Protein AF-A0A9P1D129-F1 (afdb_monomer_lite)

Foldseek 3Di:
DLVVLVPDPPDDPQLSVLVVVLVVLVVVLVVQLVVQVVCCVPPVWRARPVGDTDHDDVVRVVVSVVVSVVSVVVSVVSSVVSNVVSVVVVVVVPPPDPDDDDDDDPQADPLRFGEPVVLVVCVVVVVDDDPPVVLVCCCVPPCVADPVDEAEEEAEQCRLLVSQVVVVVVVRYRYAAEGCYPCSCVVNVNSYHHDNPVDDDDDD

Secondary structure (DSSP, 8-state):
--TTTTT-TTS-HHHHHHHHHHHHHHHHHHHHHHHHHHHHHHHSSEE-TTS-EE--HHHHHHHHHHHHHHHHHHHHHHHHHHHHHHHHHHHHHHTT-----S---TTB-TTSPBPHHHHHHHHHTT-----HHHHHHIIIIII---SSS--EEEEET-TTTHHHHHHHHTTS-EEEEEE-STTHHHHTTTSSEE--TTSPP---

Sequence (204 aa):
MALSVDQHPCMKAVVRDAVLGGIETWKQMQVDLLALQWHGLAFGFYADPEGMDSAGTAEESFIAGTYWLTKLQDWTQNYTGEVYQAMVTLEGQEEFSSTAGPIRLHHQDEHGSFVTYEFLRRKVFKQWAIDKGLLRGLLRHVWQPSLDEPMAIGDFGAGGGHYSKWLNETGLVEAFAFDGTHQAAELTDGLVQEVNLVQELTLF

Organism: NCBI:txid2562237

pLDDT: mean 80.76, std 14.67, range [39.91, 97.56]

Structure (mmCIF, N/CA/C/O backbone):
data_AF-A0A9P1D129-F1
#
_entry.id   AF-A0A9P1D129-F1
#
loop_
_atom_site.group_PDB
_atom_site.id
_atom_site.type_symbol
_atom_site.label_atom_id
_atom_site.label_alt_id
_atom_site.label_comp_id
_atom_site.label_asym_id
_atom_site.label_entity_id
_atom_site.label_seq_id
_atom_site.pdbx_PDB_ins_code
_atom_site.Cartn_x
_atom_site.Cartn_y
_atom_site.Cartn_z
_atom_site.occupancy
_atom_site.B_iso_or_equiv
_atom_site.auth_seq_id
_atom_site.auth_comp_id
_atom_site.auth_asym_id
_atom_site.auth_atom_id
_atom_site.pdbx_PDB_model_num
ATOM 1 N N . MET A 1 1 ? 0.912 -9.817 -15.819 1.00 39.91 1 MET A N 1
ATOM 2 C CA . MET A 1 1 ? -0.062 -9.244 -14.865 1.00 39.91 1 MET A CA 1
ATOM 3 C C . MET A 1 1 ? -0.356 -7.780 -15.236 1.00 39.91 1 MET A C 1
ATOM 5 O O . MET A 1 1 ? 0.069 -6.873 -14.545 1.00 39.91 1 MET A O 1
ATOM 9 N N . ALA A 1 2 ? -1.007 -7.554 -16.385 1.00 42.72 2 ALA A N 1
ATOM 10 C CA . ALA A 1 2 ? -1.532 -6.246 -16.831 1.00 42.72 2 ALA A CA 1
ATOM 11 C C . ALA A 1 2 ? -3.079 -6.232 -16.844 1.00 42.72 2 ALA A C 1
ATOM 13 O O . ALA A 1 2 ? -3.704 -5.256 -17.230 1.00 42.72 2 ALA A O 1
ATOM 14 N N . LEU A 1 3 ? -3.687 -7.336 -16.395 1.00 45.97 3 LEU A N 1
ATOM 15 C CA . LEU A 1 3 ? -5.119 -7.613 -16.494 1.00 45.97 3 LEU A CA 1
ATOM 16 C C . LEU A 1 3 ? -5.972 -6.814 -15.494 1.00 45.97 3 LEU A C 1
ATOM 18 O O . LEU A 1 3 ? -7.173 -6.720 -15.693 1.00 45.97 3 LEU A O 1
ATOM 22 N N . SER A 1 4 ? -5.388 -6.226 -14.442 1.00 49.06 4 SER A N 1
ATOM 23 C CA . SER A 1 4 ? -6.164 -5.478 -13.438 1.00 49.06 4 SER A CA 1
ATOM 24 C C . SER A 1 4 ? -6.485 -4.041 -13.852 1.00 49.06 4 SER A C 1
ATOM 26 O O . SER A 1 4 ? -7.457 -3.479 -13.367 1.00 49.06 4 SER A O 1
ATOM 28 N N . VAL A 1 5 ? -5.695 -3.432 -14.743 1.00 51.06 5 VAL A N 1
ATOM 29 C CA . VAL A 1 5 ? -5.961 -2.070 -15.248 1.00 51.06 5 VAL A CA 1
ATOM 30 C C . VAL A 1 5 ? -7.101 -2.086 -16.270 1.00 51.06 5 VAL A C 1
ATOM 32 O O . VAL A 1 5 ? -7.876 -1.139 -16.348 1.00 51.06 5 VAL A O 1
ATOM 35 N N . ASP A 1 6 ? -7.243 -3.188 -17.008 1.00 46.38 6 ASP A N 1
ATOM 36 C CA . ASP A 1 6 ? -8.201 -3.312 -18.109 1.00 46.38 6 ASP A CA 1
ATOM 37 C C . ASP A 1 6 ? -9.649 -3.579 -17.651 1.00 46.38 6 ASP A C 1
ATOM 39 O O . ASP A 1 6 ? -10.604 -3.358 -18.391 1.00 46.38 6 ASP A O 1
ATOM 43 N N . GLN A 1 7 ? -9.830 -4.025 -16.404 1.00 50.06 7 GLN A N 1
ATOM 44 C CA . GLN A 1 7 ? -11.133 -4.432 -15.866 1.00 50.06 7 GLN A CA 1
ATOM 45 C C . GLN A 1 7 ? -11.896 -3.313 -15.147 1.00 50.06 7 GLN A C 1
ATOM 47 O O . GLN A 1 7 ? -13.056 -3.510 -14.784 1.00 50.06 7 GLN A O 1
ATOM 52 N N . HIS A 1 8 ? -11.287 -2.142 -14.933 1.00 51.47 8 HIS A N 1
ATOM 53 C CA . HIS A 1 8 ? -11.929 -1.073 -14.176 1.00 51.47 8 HIS A CA 1
ATOM 54 C C . HIS A 1 8 ? -12.550 0.003 -15.088 1.00 51.47 8 HIS A C 1
ATOM 56 O O . HIS A 1 8 ? -11.820 0.729 -15.763 1.00 51.47 8 HIS A O 1
ATOM 62 N N . PRO A 1 9 ? -13.884 0.207 -15.045 1.00 58.41 9 PRO A N 1
ATOM 63 C CA . PRO A 1 9 ? -14.577 1.244 -15.822 1.00 58.41 9 PRO A CA 1
ATOM 64 C C . PRO A 1 9 ? -14.244 2.684 -15.385 1.00 58.41 9 PRO A C 1
ATOM 66 O O . PRO A 1 9 ? -14.790 3.637 -15.936 1.00 58.41 9 PRO A O 1
ATOM 69 N N . CYS A 1 10 ? -13.370 2.864 -14.389 1.00 62.25 10 CYS A N 1
ATOM 70 C CA . CYS A 1 10 ? -12.969 4.176 -13.889 1.00 62.25 10 CYS A CA 1
ATOM 71 C C . CYS A 1 10 ? -11.945 4.883 -14.786 1.00 62.25 10 CYS A C 1
ATOM 73 O O . CYS A 1 10 ? -11.843 6.106 -14.720 1.00 62.25 10 CYS A O 1
ATOM 75 N N . MET A 1 11 ? -11.210 4.151 -15.630 1.00 72.38 11 MET A N 1
ATOM 76 C CA . MET A 1 11 ? -10.238 4.741 -16.544 1.00 72.38 11 MET A CA 1
ATOM 77 C C . MET A 1 11 ? -10.839 4.833 -17.941 1.00 72.38 11 MET A C 1
ATOM 79 O O . MET A 1 11 ? -11.193 3.827 -18.556 1.00 72.38 11 MET A O 1
ATOM 83 N N . LYS A 1 12 ? -10.976 6.058 -18.448 1.00 82.38 12 LYS A N 1
ATOM 84 C CA . LYS A 1 12 ? -11.423 6.293 -19.823 1.00 82.38 12 LYS A CA 1
ATOM 85 C C . LYS A 1 12 ? -10.446 5.623 -20.787 1.00 82.38 12 LYS A C 1
ATOM 87 O O . LYS A 1 12 ? -9.237 5.678 -20.562 1.00 82.38 12 LYS A O 1
ATOM 92 N N . ALA A 1 13 ? -10.978 5.038 -21.863 1.00 82.88 13 ALA A N 1
ATOM 93 C CA . ALA A 1 13 ? -10.201 4.253 -22.824 1.00 82.88 13 ALA A CA 1
ATOM 94 C C . ALA A 1 13 ? -8.928 4.984 -23.283 1.00 82.88 13 ALA A C 1
ATOM 96 O O . ALA A 1 13 ? -7.857 4.406 -23.229 1.00 82.88 13 ALA A O 1
ATOM 97 N N . VAL A 1 14 ? -9.016 6.284 -23.580 1.00 85.06 14 VAL A N 1
ATOM 98 C CA . VAL A 1 14 ? -7.872 7.087 -24.047 1.00 85.06 14 VAL A CA 1
ATOM 99 C C . VAL A 1 14 ? -6.708 7.114 -23.043 1.00 85.06 14 VAL A C 1
ATOM 101 O O . VAL A 1 14 ? -5.558 6.927 -23.427 1.00 85.06 14 VAL A O 1
ATOM 104 N N . VAL A 1 15 ? -6.984 7.304 -21.748 1.00 84.25 15 VAL A N 1
ATOM 105 C CA . VAL A 1 15 ? -5.936 7.298 -20.708 1.00 84.25 15 VAL A CA 1
ATOM 106 C C . VAL A 1 15 ? -5.450 5.884 -20.431 1.00 84.25 15 VAL A C 1
ATOM 108 O O . VAL A 1 15 ? -4.254 5.670 -20.252 1.00 84.25 15 VAL A O 1
ATOM 111 N N . ARG A 1 16 ? -6.363 4.911 -20.424 1.00 83.19 16 ARG A N 1
ATOM 112 C CA . ARG A 1 16 ? -6.010 3.504 -20.239 1.00 83.19 16 ARG A CA 1
ATOM 113 C C . ARG A 1 16 ? -5.044 3.032 -21.319 1.00 83.19 16 ARG A C 1
ATOM 115 O O . ARG A 1 16 ? -4.039 2.413 -20.988 1.00 83.19 16 ARG A O 1
ATOM 122 N N . ASP A 1 17 ? -5.331 3.344 -22.574 1.00 86.56 17 ASP A N 1
ATOM 123 C CA . ASP A 1 17 ? -4.543 2.895 -23.715 1.00 86.56 17 ASP A CA 1
ATOM 124 C C . ASP A 1 17 ? -3.143 3.538 -23.684 1.00 86.56 17 ASP A C 1
ATOM 126 O O . ASP A 1 17 ? -2.153 2.831 -23.864 1.00 86.56 17 ASP A O 1
ATOM 130 N N . ALA A 1 18 ? -3.033 4.824 -23.315 1.00 88.50 18 ALA A N 1
ATOM 131 C CA . ALA A 1 18 ? -1.743 5.491 -23.095 1.00 88.50 18 ALA A CA 1
ATOM 132 C C . ALA A 1 18 ? -0.931 4.849 -21.949 1.00 88.50 18 ALA A C 1
ATOM 134 O O . ALA A 1 18 ? 0.266 4.589 -22.079 1.00 88.50 18 ALA A O 1
ATOM 135 N N . VAL A 1 19 ? -1.576 4.533 -20.820 1.00 86.38 19 VAL A N 1
ATOM 136 C CA . VAL A 1 19 ? -0.913 3.870 -19.682 1.00 86.38 19 VAL A CA 1
ATOM 137 C C . VAL A 1 19 ? -0.450 2.459 -20.053 1.00 86.38 19 VAL A C 1
ATOM 139 O O . VAL A 1 19 ? 0.681 2.076 -19.744 1.00 86.38 19 VAL A O 1
ATOM 142 N N . LEU A 1 20 ? -1.302 1.674 -20.716 1.00 85.12 20 LEU A N 1
ATOM 143 C CA . LEU A 1 20 ? -0.975 0.309 -21.128 1.00 85.12 20 LEU A CA 1
ATOM 144 C C . LEU A 1 20 ? 0.139 0.285 -22.182 1.00 85.12 20 LEU A C 1
ATOM 146 O O . LEU A 1 20 ? 1.066 -0.513 -22.030 1.00 85.12 20 LEU A O 1
ATOM 150 N N . GLY A 1 21 ? 0.106 1.187 -23.167 1.00 86.31 21 GLY A N 1
ATOM 151 C CA . GLY A 1 21 ? 1.170 1.346 -24.164 1.00 86.31 21 GLY A CA 1
ATOM 152 C C . GLY A 1 21 ? 2.514 1.718 -23.532 1.00 86.31 21 GLY A C 1
ATOM 153 O O . GLY A 1 21 ? 3.548 1.116 -23.841 1.00 86.31 21 GLY A O 1
ATOM 154 N N . GLY A 1 22 ? 2.503 2.617 -22.542 1.00 88.25 22 GLY A N 1
ATOM 155 C CA . GLY A 1 22 ? 3.691 2.947 -21.753 1.00 88.25 22 GLY A CA 1
ATOM 156 C C . GLY A 1 22 ? 4.276 1.748 -21.001 1.00 88.25 22 GLY A C 1
ATOM 157 O O . GLY A 1 22 ? 5.491 1.533 -21.023 1.00 88.25 22 GLY A O 1
ATOM 158 N N . ILE A 1 23 ? 3.422 0.934 -20.367 1.00 85.56 23 ILE A N 1
ATOM 159 C CA . ILE A 1 23 ? 3.827 -0.291 -19.653 1.00 85.56 23 ILE A CA 1
ATOM 160 C C . ILE A 1 23 ? 4.384 -1.346 -20.616 1.00 85.56 23 ILE A C 1
ATOM 162 O O . ILE A 1 23 ? 5.349 -2.035 -20.273 1.00 85.56 23 ILE A O 1
ATOM 166 N N . GLU A 1 24 ? 3.767 -1.521 -21.783 1.00 86.88 24 GLU A N 1
ATOM 167 C CA . GLU A 1 24 ? 4.232 -2.448 -22.816 1.00 86.88 24 GLU A CA 1
ATOM 168 C C . GLU A 1 24 ? 5.624 -2.051 -23.314 1.00 86.88 24 GLU A C 1
ATOM 170 O O . GLU A 1 24 ? 6.550 -2.861 -23.251 1.00 86.88 24 GLU A O 1
ATOM 175 N N . THR A 1 25 ? 5.803 -0.778 -23.667 1.00 89.31 25 THR A N 1
ATOM 176 C CA . THR A 1 25 ? 7.088 -0.243 -24.137 1.00 89.31 25 THR A CA 1
ATOM 177 C C . THR A 1 25 ? 8.172 -0.342 -23.059 1.00 89.31 25 THR A C 1
ATOM 179 O O . THR A 1 25 ? 9.300 -0.736 -23.348 1.00 89.31 25 THR A O 1
ATOM 182 N N . TRP A 1 26 ? 7.833 -0.078 -21.790 1.00 88.12 26 TRP A N 1
ATOM 183 C CA . TRP A 1 26 ? 8.761 -0.257 -20.667 1.00 88.12 26 TRP A CA 1
ATOM 184 C C . TRP A 1 26 ? 9.241 -1.707 -20.539 1.00 88.12 26 TRP A C 1
ATOM 186 O O . TRP A 1 26 ? 10.426 -1.965 -20.321 1.00 88.12 26 TRP A O 1
ATOM 196 N N . LYS A 1 27 ? 8.326 -2.675 -20.666 1.00 87.19 27 LYS A N 1
ATOM 197 C CA . LYS A 1 27 ? 8.678 -4.099 -20.606 1.00 87.19 27 LYS A CA 1
ATOM 198 C C . LYS A 1 27 ? 9.548 -4.508 -21.780 1.00 87.19 27 LYS A C 1
ATOM 200 O O . LYS A 1 27 ? 10.519 -5.223 -21.554 1.00 87.19 27 LYS A O 1
ATOM 205 N N . GLN A 1 28 ? 9.220 -4.054 -22.988 1.00 87.06 28 GLN A N 1
ATOM 206 C CA . GLN A 1 28 ? 10.029 -4.331 -24.171 1.00 87.06 28 GLN A CA 1
ATOM 207 C C . GLN A 1 28 ? 11.459 -3.820 -23.973 1.00 87.06 28 GLN A C 1
ATOM 209 O O . GLN A 1 28 ? 12.403 -4.589 -24.108 1.00 87.06 28 GLN A O 1
ATOM 214 N N . MET A 1 29 ? 11.611 -2.583 -23.495 1.00 88.75 29 MET A N 1
ATOM 215 C CA . MET A 1 29 ? 12.913 -1.984 -23.196 1.00 88.75 29 MET A CA 1
ATOM 216 C C . MET A 1 29 ? 13.736 -2.827 -22.200 1.00 88.75 29 MET A C 1
ATOM 218 O O . MET A 1 29 ? 14.931 -3.036 -22.399 1.00 88.75 29 MET A O 1
ATOM 222 N N . GLN A 1 30 ? 13.110 -3.359 -21.143 1.00 86.81 30 GLN A N 1
ATOM 223 C CA . GLN A 1 30 ? 13.775 -4.252 -20.179 1.00 86.81 30 GLN A CA 1
ATOM 224 C C . GLN A 1 30 ? 14.188 -5.596 -20.802 1.00 86.81 30 GLN A C 1
ATOM 226 O O . GLN A 1 30 ? 15.260 -6.115 -20.492 1.00 86.81 30 GLN A O 1
ATOM 231 N N . VAL A 1 31 ? 13.352 -6.165 -21.677 1.00 88.12 31 VAL A N 1
ATOM 232 C CA . VAL A 1 31 ? 13.677 -7.393 -22.418 1.00 88.12 31 VAL A CA 1
ATOM 233 C C . VAL A 1 31 ? 14.863 -7.155 -23.352 1.00 88.12 31 VAL A C 1
ATOM 235 O O . VAL A 1 31 ? 15.781 -7.972 -23.370 1.00 88.12 31 VAL A O 1
ATOM 238 N N . ASP A 1 32 ? 14.892 -6.020 -24.049 1.00 84.38 32 ASP A N 1
ATOM 239 C CA . ASP A 1 32 ? 15.987 -5.649 -24.949 1.00 84.38 32 ASP A CA 1
ATOM 240 C C . ASP A 1 32 ? 17.302 -5.459 -24.180 1.00 84.38 32 ASP A C 1
ATOM 242 O O . ASP A 1 32 ? 18.348 -5.944 -24.611 1.00 84.38 32 ASP A O 1
ATOM 246 N N . LEU A 1 33 ? 17.260 -4.831 -22.997 1.00 83.44 33 LEU A N 1
ATOM 247 C CA . LEU A 1 33 ? 18.432 -4.706 -22.126 1.00 83.44 33 LEU A CA 1
ATOM 248 C C . LEU A 1 33 ? 18.957 -6.074 -21.671 1.00 83.44 33 LEU A C 1
ATOM 250 O O . LEU A 1 33 ? 20.166 -6.309 -21.691 1.00 83.44 33 LEU A O 1
ATOM 254 N N . LEU A 1 34 ? 18.068 -6.979 -21.255 1.00 83.31 34 LEU A N 1
ATOM 255 C CA . LEU A 1 34 ? 18.455 -8.331 -20.849 1.00 83.31 34 LEU A CA 1
ATOM 256 C C . LEU A 1 34 ? 19.047 -9.121 -22.019 1.00 83.31 34 LEU A C 1
ATOM 258 O O . LEU A 1 34 ? 20.043 -9.820 -21.835 1.00 83.31 34 LEU A O 1
ATOM 262 N N . ALA A 1 35 ? 18.472 -8.993 -23.215 1.00 81.88 35 ALA A N 1
ATOM 263 C CA . ALA A 1 35 ? 19.007 -9.606 -24.425 1.00 81.88 35 ALA A CA 1
ATOM 264 C C . ALA A 1 35 ? 20.409 -9.066 -24.746 1.00 81.88 35 ALA A C 1
ATOM 266 O O . ALA A 1 35 ? 21.321 -9.848 -25.009 1.00 81.88 35 ALA A O 1
ATOM 267 N N . LEU A 1 36 ? 20.608 -7.750 -24.637 1.00 79.69 36 LEU A N 1
ATOM 268 C CA . LEU A 1 36 ? 21.899 -7.095 -24.840 1.00 79.69 36 LEU A CA 1
ATOM 269 C C . LEU A 1 36 ? 22.958 -7.591 -23.835 1.00 79.69 36 LEU A C 1
ATOM 271 O O . LEU A 1 36 ? 24.062 -7.966 -24.228 1.00 79.69 36 LEU A O 1
ATOM 275 N N . GLN A 1 37 ? 22.612 -7.667 -22.546 1.00 79.56 37 GLN A N 1
ATOM 276 C CA . GLN A 1 37 ? 23.494 -8.215 -21.506 1.00 79.56 37 GLN A CA 1
ATOM 277 C C . GLN A 1 37 ? 23.815 -9.694 -21.739 1.00 79.56 37 GLN A C 1
ATOM 279 O O . GLN A 1 37 ? 24.956 -10.121 -21.552 1.00 79.56 37 GLN A O 1
ATOM 284 N N . TRP A 1 38 ? 22.821 -10.479 -22.160 1.00 79.44 38 TRP A N 1
ATOM 285 C CA . TRP A 1 38 ? 23.010 -11.884 -22.499 1.00 79.44 38 TRP A CA 1
ATOM 286 C C . TRP A 1 38 ? 23.963 -12.056 -23.683 1.00 79.44 38 TRP A C 1
ATOM 288 O O . TRP A 1 38 ? 24.855 -12.899 -23.617 1.00 79.44 38 TRP A O 1
ATOM 298 N N . HIS A 1 39 ? 23.829 -11.241 -24.733 1.00 74.38 39 HIS A N 1
ATOM 299 C CA . HIS A 1 39 ? 24.744 -11.255 -25.875 1.00 74.38 39 HIS A CA 1
ATOM 300 C C . HIS A 1 39 ? 26.178 -10.909 -25.467 1.00 74.38 39 HIS A C 1
ATOM 302 O O . HIS A 1 39 ? 27.096 -11.662 -25.806 1.00 74.38 39 HIS A O 1
ATOM 308 N N . GLY A 1 40 ? 26.355 -9.857 -24.661 1.00 72.88 40 GLY A N 1
ATOM 309 C CA . GLY A 1 40 ? 27.656 -9.501 -24.094 1.00 72.88 40 GLY A CA 1
ATOM 310 C C . GLY A 1 40 ? 28.285 -10.654 -23.306 1.00 72.88 40 GLY A C 1
ATOM 311 O O . GLY A 1 40 ? 29.456 -10.975 -23.499 1.00 72.88 40 GLY A O 1
ATOM 312 N N . LEU A 1 41 ? 27.498 -11.338 -22.469 1.00 75.56 41 LEU A N 1
ATOM 313 C CA . LEU A 1 41 ? 27.973 -12.466 -21.662 1.00 75.56 41 LEU A CA 1
ATOM 314 C C . LEU A 1 41 ? 28.290 -13.716 -22.496 1.00 75.56 41 LEU A C 1
ATOM 316 O O . LEU A 1 41 ? 29.297 -14.376 -22.247 1.00 75.56 41 LEU A O 1
ATOM 320 N N . ALA A 1 42 ? 27.430 -14.069 -23.452 1.00 77.75 42 ALA A N 1
ATOM 321 C CA . ALA A 1 42 ? 27.539 -15.312 -24.212 1.00 77.75 42 ALA A CA 1
ATOM 322 C C . ALA A 1 42 ? 28.616 -15.254 -25.304 1.00 77.75 42 ALA A C 1
ATOM 324 O O . ALA A 1 42 ? 29.244 -16.274 -25.592 1.00 77.75 42 ALA A O 1
ATOM 325 N N . PHE A 1 43 ? 28.825 -14.082 -25.911 1.00 77.38 43 PHE A N 1
ATOM 326 C CA . PHE A 1 43 ? 29.684 -13.935 -27.088 1.00 77.38 43 PHE A CA 1
ATOM 327 C C . PHE A 1 43 ? 30.882 -13.004 -26.875 1.00 77.38 43 PHE A C 1
ATOM 329 O O . PHE A 1 43 ? 31.769 -12.969 -27.725 1.00 77.38 43 PHE A O 1
ATOM 336 N N . GLY A 1 44 ? 30.961 -12.307 -25.736 1.00 66.12 44 GLY A N 1
ATOM 337 C CA . GLY A 1 44 ? 32.100 -11.448 -25.400 1.00 66.12 44 GLY A CA 1
ATOM 338 C C . GLY A 1 44 ? 32.173 -10.157 -26.218 1.00 66.12 44 GLY A C 1
ATOM 339 O O . GLY A 1 44 ? 33.238 -9.553 -26.277 1.00 66.12 44 GLY A O 1
ATOM 340 N N . PHE A 1 45 ? 31.072 -9.768 -26.862 1.00 67.38 45 PHE A N 1
ATOM 341 C CA . PHE A 1 45 ? 30.885 -8.467 -27.493 1.00 67.38 45 PHE A CA 1
ATOM 342 C C . PHE A 1 45 ? 29.427 -8.035 -27.328 1.00 67.38 45 PHE A C 1
ATOM 344 O O . PHE A 1 45 ? 28.508 -8.858 -27.356 1.00 67.38 45 PHE A O 1
ATOM 351 N N . TYR A 1 46 ? 29.216 -6.735 -27.155 1.00 63.47 46 TYR A N 1
ATOM 352 C CA . TYR A 1 46 ? 27.888 -6.138 -27.185 1.00 63.47 46 TYR A CA 1
ATOM 353 C C . TYR A 1 46 ? 27.597 -5.744 -28.630 1.00 63.47 46 TYR A C 1
ATOM 355 O O . TYR A 1 46 ? 28.194 -4.802 -29.144 1.00 63.47 46 TYR A O 1
ATOM 363 N N . ALA A 1 47 ? 26.716 -6.492 -29.288 1.00 59.59 47 ALA A N 1
ATOM 364 C CA . ALA A 1 47 ? 26.124 -6.060 -30.544 1.00 59.59 47 ALA A CA 1
ATOM 365 C C . ALA A 1 47 ? 24.841 -5.300 -30.214 1.00 59.59 47 ALA A C 1
ATOM 367 O O . ALA A 1 47 ? 23.941 -5.851 -29.574 1.00 59.59 47 ALA A O 1
ATOM 368 N N . ASP A 1 48 ? 24.764 -4.040 -30.634 1.00 60.12 48 ASP A N 1
ATOM 369 C CA . ASP A 1 48 ? 23.480 -3.350 -30.698 1.00 60.12 48 ASP A CA 1
ATOM 370 C C . ASP A 1 48 ? 22.562 -4.158 -31.640 1.00 60.12 48 ASP A C 1
ATOM 372 O O . ASP A 1 48 ? 22.979 -4.453 -32.768 1.00 60.12 48 ASP A O 1
ATOM 376 N N . PRO A 1 49 ? 21.337 -4.541 -31.231 1.00 55.97 49 PRO A N 1
ATOM 377 C CA . PRO A 1 49 ? 20.376 -5.180 -32.132 1.00 55.97 49 PRO A CA 1
ATOM 378 C C . PRO A 1 49 ? 20.088 -4.360 -33.405 1.00 55.97 49 PRO A C 1
ATOM 380 O O . PRO A 1 49 ? 19.628 -4.930 -34.394 1.00 55.97 49 PRO A O 1
ATOM 383 N N . GLU A 1 50 ? 20.387 -3.056 -33.409 1.00 63.50 50 GLU A N 1
ATOM 384 C CA . GLU A 1 50 ? 20.248 -2.152 -34.557 1.00 63.50 50 GLU A CA 1
ATOM 385 C C . GLU A 1 50 ? 21.543 -1.984 -35.400 1.00 63.50 50 GLU A C 1
ATOM 387 O O . GLU A 1 50 ? 21.514 -1.303 -36.426 1.00 63.50 50 GLU A O 1
ATOM 392 N N . GLY A 1 51 ? 22.654 -2.665 -35.063 1.00 56.53 51 GLY A N 1
ATOM 393 C CA . GLY A 1 51 ? 23.788 -2.874 -35.985 1.00 56.53 51 GLY A CA 1
ATOM 394 C C . GLY A 1 51 ? 25.105 -2.133 -35.702 1.00 56.53 51 GLY A C 1
ATOM 395 O O . GLY A 1 51 ? 25.847 -1.844 -36.643 1.00 56.53 51 GLY A O 1
ATOM 396 N N . MET A 1 52 ? 25.438 -1.842 -34.443 1.00 53.56 52 MET A N 1
ATOM 397 C CA . MET A 1 52 ? 26.772 -1.362 -34.049 1.00 53.56 52 MET A CA 1
ATOM 398 C C . MET A 1 52 ? 27.602 -2.475 -33.391 1.00 53.56 52 MET A C 1
ATOM 400 O O . MET A 1 52 ? 27.243 -2.971 -32.324 1.00 53.56 52 MET A O 1
ATOM 404 N N . ASP A 1 53 ? 28.734 -2.817 -34.016 1.00 54.94 53 ASP A N 1
ATOM 405 C CA . ASP A 1 53 ? 29.766 -3.698 -33.457 1.00 54.94 53 ASP A CA 1
ATOM 406 C C . ASP A 1 53 ? 30.841 -2.859 -32.746 1.00 54.94 53 ASP A C 1
ATOM 408 O O . ASP A 1 53 ? 31.500 -2.021 -33.367 1.00 54.94 53 ASP A O 1
ATOM 412 N N . SER A 1 54 ? 31.073 -3.112 -31.457 1.00 54.12 54 SER A N 1
ATOM 413 C CA . SER A 1 54 ? 32.211 -2.554 -30.711 1.00 54.12 54 SER A CA 1
ATOM 414 C C . SER A 1 54 ? 32.982 -3.664 -30.002 1.00 54.12 54 SER A C 1
ATOM 416 O O . SER A 1 54 ? 32.369 -4.516 -29.360 1.00 54.12 54 SER A O 1
ATOM 418 N N . ALA A 1 55 ? 34.314 -3.644 -30.090 1.00 49.38 55 ALA A N 1
ATOM 419 C CA . ALA A 1 55 ? 35.190 -4.620 -29.447 1.00 49.38 55 ALA A CA 1
ATOM 420 C C . ALA A 1 55 ? 35.954 -3.975 -28.277 1.00 49.38 55 ALA A C 1
ATOM 422 O O . ALA A 1 55 ? 36.874 -3.192 -28.516 1.00 49.38 55 ALA A O 1
ATOM 423 N N . GLY A 1 56 ? 35.625 -4.321 -27.023 1.00 53.31 56 GLY A N 1
ATOM 424 C CA . GLY A 1 56 ? 36.407 -3.911 -25.850 1.00 53.31 56 GLY A CA 1
ATOM 425 C C . GLY A 1 56 ? 35.618 -3.854 -24.536 1.00 53.31 56 GLY A C 1
ATOM 426 O O . GLY A 1 56 ? 34.656 -3.108 -24.403 1.00 53.31 56 GLY A O 1
ATOM 427 N N . THR A 1 57 ? 36.100 -4.539 -23.495 1.00 60.41 57 THR A N 1
ATOM 428 C CA . THR A 1 57 ? 35.355 -4.820 -22.246 1.00 60.41 57 THR A CA 1
ATOM 429 C C . THR A 1 57 ? 34.909 -3.604 -21.412 1.00 60.41 57 THR A C 1
ATOM 431 O O . THR A 1 57 ? 33.900 -3.674 -20.709 1.00 60.41 57 THR A O 1
ATOM 434 N N . ALA A 1 58 ? 35.633 -2.479 -21.456 1.00 59.91 58 ALA A N 1
ATOM 435 C CA . ALA A 1 58 ? 35.243 -1.241 -20.760 1.00 59.91 58 ALA A CA 1
ATOM 436 C C . ALA A 1 58 ? 34.363 -0.321 -21.626 1.00 59.91 58 ALA A C 1
ATOM 438 O O . ALA A 1 58 ? 33.477 0.359 -21.110 1.00 59.91 58 ALA A O 1
ATOM 439 N N . GLU A 1 59 ? 34.594 -0.329 -22.939 1.00 64.56 59 GLU A N 1
ATOM 440 C CA . GLU A 1 59 ? 33.821 0.422 -23.933 1.00 64.56 59 GLU A CA 1
ATOM 441 C C . GLU A 1 59 ? 32.408 -0.168 -24.072 1.00 64.56 59 GLU A C 1
ATOM 443 O O . GLU A 1 59 ? 31.420 0.557 -24.090 1.00 64.56 59 GLU A O 1
ATOM 448 N N . GLU A 1 60 ? 32.301 -1.490 -23.988 1.00 64.62 60 GLU A N 1
ATOM 449 C CA . GLU A 1 60 ? 31.066 -2.275 -23.975 1.00 64.62 60 GLU A CA 1
ATOM 450 C C . GLU A 1 60 ? 30.099 -1.913 -22.836 1.00 64.62 60 GLU A C 1
ATOM 452 O O . GLU A 1 60 ? 28.903 -1.714 -23.060 1.00 64.62 60 GLU A O 1
ATOM 457 N N . SER A 1 61 ? 30.607 -1.764 -21.607 1.00 66.12 61 SER A N 1
ATOM 458 C CA . SER A 1 61 ? 29.778 -1.363 -20.457 1.00 66.12 61 SER A CA 1
ATOM 459 C C . SER A 1 61 ? 29.265 0.073 -20.600 1.00 66.12 61 SER A C 1
ATOM 461 O O . SER A 1 61 ? 28.152 0.392 -2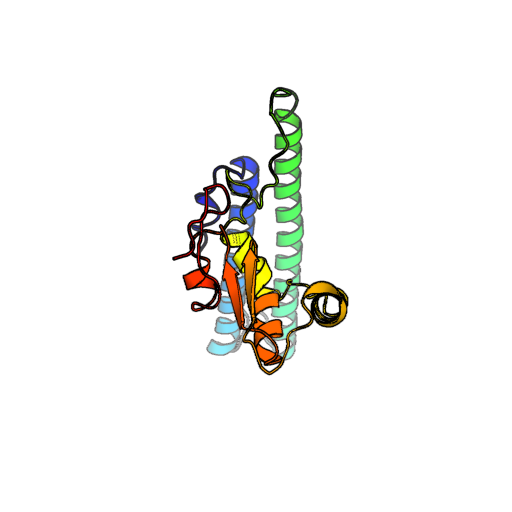0.176 1.00 66.12 61 SER A O 1
ATOM 463 N N . PHE A 1 62 ? 30.066 0.944 -21.219 1.00 76.00 62 PHE A N 1
ATOM 464 C CA . PHE A 1 62 ? 29.681 2.320 -21.508 1.00 76.00 62 PHE A CA 1
ATOM 465 C C . PHE A 1 62 ? 28.634 2.395 -22.629 1.00 76.00 62 PHE A C 1
ATOM 467 O O . PHE A 1 62 ? 27.672 3.154 -22.509 1.00 76.00 62 PHE A O 1
ATOM 474 N N . ILE A 1 63 ? 28.768 1.576 -23.675 1.00 73.25 63 ILE A N 1
ATOM 475 C CA . ILE A 1 63 ? 27.808 1.486 -24.784 1.00 73.25 63 ILE A CA 1
ATOM 476 C C . ILE A 1 63 ? 26.460 0.962 -24.289 1.00 73.25 63 ILE A C 1
ATOM 478 O O . ILE A 1 63 ? 25.441 1.606 -24.528 1.00 73.25 63 ILE A O 1
ATOM 482 N N . ALA A 1 64 ? 26.441 -0.124 -23.510 1.00 73.00 64 ALA A N 1
ATOM 483 C CA . ALA A 1 64 ? 25.204 -0.647 -22.930 1.00 73.00 64 ALA A CA 1
ATOM 484 C C . ALA A 1 64 ? 24.524 0.369 -21.994 1.00 73.00 64 ALA A C 1
ATOM 486 O O . ALA A 1 64 ? 23.305 0.551 -22.041 1.00 73.00 64 ALA A O 1
ATOM 487 N N . GLY A 1 65 ? 25.310 1.079 -21.175 1.00 77.31 65 GLY A N 1
ATOM 488 C CA . GLY A 1 65 ? 24.801 2.150 -20.318 1.00 77.31 65 GLY A CA 1
ATOM 489 C C . GLY A 1 65 ? 24.218 3.323 -21.112 1.00 77.31 65 GLY A C 1
ATOM 490 O O . GLY A 1 65 ? 23.137 3.810 -20.789 1.00 77.31 65 GLY A O 1
ATOM 491 N N . THR A 1 66 ? 24.899 3.752 -22.176 1.00 83.88 66 THR A N 1
ATOM 492 C CA . THR A 1 66 ? 24.463 4.868 -23.032 1.00 83.88 66 THR A CA 1
ATOM 493 C C . THR A 1 66 ? 23.220 4.507 -23.844 1.00 83.88 66 THR A C 1
ATOM 495 O O . THR A 1 66 ? 22.296 5.318 -23.942 1.00 83.88 66 THR A O 1
ATOM 498 N N . TYR A 1 67 ? 23.149 3.276 -24.356 1.00 82.12 67 TYR A N 1
ATOM 499 C CA . TYR A 1 67 ? 21.962 2.731 -25.015 1.00 82.12 67 TYR A CA 1
ATOM 500 C C . TYR A 1 67 ? 20.758 2.750 -24.067 1.00 82.12 67 TYR A C 1
ATOM 502 O O . TYR A 1 67 ? 19.715 3.313 -24.398 1.00 82.12 67 TYR A O 1
ATOM 510 N N . TRP A 1 68 ? 20.924 2.219 -22.849 1.00 82.88 68 TRP A N 1
ATOM 511 C CA . TRP A 1 68 ? 19.859 2.197 -21.847 1.00 82.88 68 TRP A CA 1
ATOM 512 C C . TRP A 1 68 ? 19.362 3.597 -21.484 1.00 82.88 68 TRP A C 1
ATOM 514 O O . TRP A 1 68 ? 18.157 3.836 -21.447 1.00 82.88 68 TRP A O 1
ATOM 524 N N . LEU A 1 69 ? 20.281 4.532 -21.228 1.00 85.38 69 LEU A N 1
ATOM 525 C CA . LEU A 1 69 ? 19.927 5.908 -20.880 1.00 85.38 69 LEU A CA 1
ATOM 526 C C . LEU A 1 69 ? 19.178 6.609 -22.016 1.00 85.38 69 LEU A C 1
ATOM 528 O O . LEU A 1 69 ? 18.197 7.300 -21.747 1.00 85.38 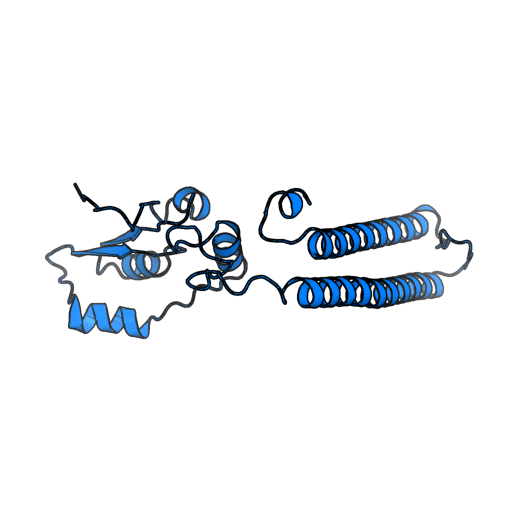69 LEU A O 1
ATOM 532 N N . THR A 1 70 ? 19.595 6.389 -23.264 1.00 89.31 70 THR A N 1
ATOM 533 C CA . THR A 1 70 ? 18.910 6.933 -24.444 1.00 89.31 70 THR A CA 1
ATOM 534 C C . THR A 1 70 ? 17.493 6.372 -24.556 1.00 89.31 70 THR A C 1
ATOM 536 O O . THR A 1 70 ? 16.538 7.143 -24.584 1.00 89.31 70 THR A O 1
ATOM 539 N N . LYS A 1 71 ? 17.321 5.043 -24.498 1.00 87.44 71 LYS A N 1
ATOM 540 C CA . LYS A 1 71 ? 15.988 4.418 -24.561 1.00 87.44 71 LYS A CA 1
ATOM 541 C C . LYS A 1 71 ? 15.095 4.844 -23.388 1.00 87.44 71 LYS A C 1
ATOM 543 O O . LYS A 1 71 ? 13.903 5.068 -23.581 1.00 87.44 71 LYS A O 1
ATOM 548 N N . LEU A 1 72 ? 15.656 5.023 -22.189 1.00 87.88 72 LEU A N 1
ATOM 549 C CA . LEU A 1 72 ? 14.926 5.526 -21.022 1.00 87.88 72 LEU A CA 1
ATOM 550 C C . LEU A 1 72 ? 14.457 6.973 -21.219 1.00 87.88 72 LEU A C 1
ATOM 552 O O . LEU A 1 72 ? 13.325 7.311 -20.859 1.00 87.88 72 LEU A O 1
ATOM 556 N N . GLN A 1 73 ? 15.319 7.830 -21.766 1.00 92.25 73 GLN A N 1
ATOM 557 C CA . GLN A 1 73 ? 14.974 9.210 -22.083 1.00 92.25 73 GLN A CA 1
ATOM 558 C C . GLN A 1 73 ? 13.857 9.262 -23.132 1.00 92.25 73 GLN A C 1
ATOM 560 O O . GLN A 1 73 ? 12.858 9.946 -22.904 1.00 92.25 73 GLN A O 1
ATOM 565 N N . ASP A 1 74 ? 13.989 8.498 -24.216 1.00 90.88 74 ASP A N 1
ATOM 566 C CA . ASP A 1 74 ? 12.992 8.416 -25.287 1.00 90.88 74 ASP A CA 1
ATOM 567 C C . ASP A 1 74 ? 11.652 7.892 -24.761 1.00 90.88 74 ASP A C 1
ATOM 569 O O . ASP A 1 74 ? 10.604 8.493 -25.001 1.00 90.88 74 ASP A O 1
ATOM 573 N N . TRP A 1 75 ? 11.679 6.815 -23.969 1.00 93.12 75 TRP A N 1
ATOM 574 C CA . TRP A 1 75 ? 10.485 6.275 -23.320 1.00 93.12 75 TRP A CA 1
ATOM 575 C C . TRP A 1 75 ? 9.808 7.325 -22.438 1.00 93.12 75 TRP A C 1
ATOM 577 O O . TRP A 1 75 ? 8.599 7.511 -22.528 1.00 93.12 75 TRP A O 1
ATOM 587 N N . THR A 1 76 ? 10.577 8.054 -21.623 1.00 91.38 76 THR A N 1
ATOM 588 C CA . THR A 1 76 ? 10.030 9.089 -20.733 1.00 91.38 76 THR A CA 1
ATOM 589 C C . THR A 1 76 ? 9.376 10.214 -21.534 1.00 91.38 76 THR A C 1
ATOM 591 O O . THR A 1 76 ? 8.273 10.644 -21.196 1.00 91.38 76 THR A O 1
ATOM 594 N N . GLN A 1 77 ? 10.022 10.693 -22.599 1.00 91.81 77 GLN A N 1
ATOM 595 C CA . GLN A 1 77 ? 9.485 11.760 -23.449 1.00 91.81 77 GLN A CA 1
ATOM 596 C C . GLN A 1 77 ? 8.206 11.325 -24.174 1.00 91.81 77 GLN A C 1
ATOM 598 O O . GLN A 1 77 ? 7.206 12.041 -24.132 1.00 91.81 77 GLN A O 1
ATOM 603 N N . ASN A 1 78 ? 8.205 10.133 -24.770 1.00 90.56 78 ASN A N 1
ATOM 604 C CA . ASN A 1 78 ? 7.044 9.611 -25.488 1.00 90.56 78 ASN A CA 1
ATOM 605 C C . ASN A 1 78 ? 5.880 9.319 -24.536 1.00 90.56 78 ASN A C 1
ATOM 607 O O . ASN A 1 78 ? 4.769 9.792 -24.761 1.00 90.56 78 ASN A O 1
ATOM 611 N N . TYR A 1 79 ? 6.145 8.636 -23.420 1.00 89.94 79 TYR A N 1
ATOM 612 C CA . TYR A 1 79 ? 5.118 8.295 -22.438 1.00 89.94 79 TYR A CA 1
ATOM 613 C C . TYR A 1 79 ? 4.480 9.538 -21.808 1.00 89.94 79 TYR A C 1
ATOM 615 O O . TYR A 1 79 ? 3.258 9.625 -21.690 1.00 89.94 79 TYR A O 1
ATOM 623 N N . THR A 1 80 ? 5.286 10.537 -21.433 1.00 87.50 80 THR A N 1
ATOM 624 C CA . THR A 1 80 ? 4.741 11.798 -20.903 1.00 87.50 80 THR A CA 1
ATOM 625 C C . THR A 1 80 ? 3.912 12.542 -21.945 1.00 87.50 80 THR A C 1
ATOM 627 O O . THR A 1 80 ? 2.859 13.078 -21.600 1.00 87.50 80 THR A O 1
ATOM 630 N N . GLY A 1 81 ? 4.331 12.524 -23.214 1.00 88.56 81 GLY A N 1
ATOM 631 C CA . GLY A 1 81 ? 3.566 13.077 -24.328 1.00 88.56 81 GLY A CA 1
ATOM 632 C C . GLY A 1 81 ? 2.213 12.390 -24.521 1.00 88.56 81 GLY A C 1
ATOM 633 O O . GLY A 1 81 ? 1.191 13.069 -24.594 1.00 88.56 81 GLY A O 1
ATOM 634 N N . GLU A 1 82 ? 2.183 11.058 -24.552 1.00 90.62 82 GLU A N 1
ATOM 635 C CA . GLU A 1 82 ? 0.957 10.267 -24.722 1.00 90.62 82 GLU A CA 1
ATOM 636 C C . GLU A 1 82 ? -0.032 10.477 -23.571 1.00 90.62 82 GLU A C 1
ATOM 638 O O . GLU A 1 82 ? -1.215 10.729 -23.805 1.00 90.62 82 GLU A O 1
ATOM 643 N N . VAL A 1 83 ? 0.453 10.453 -22.325 1.00 85.56 83 VAL A N 1
ATOM 644 C CA . VAL A 1 83 ? -0.382 10.715 -21.144 1.00 85.56 83 VAL A CA 1
ATOM 645 C C . VAL A 1 83 ? -0.928 12.143 -21.167 1.00 85.56 83 VAL A C 1
ATOM 647 O O . VAL A 1 83 ? -2.110 12.347 -20.895 1.00 85.56 83 VAL A O 1
ATOM 650 N N . TYR A 1 84 ? -0.105 13.131 -21.529 1.00 86.06 84 TYR A N 1
ATOM 651 C CA . TYR A 1 84 ? -0.544 14.522 -21.638 1.00 86.06 84 TYR A CA 1
ATOM 652 C C . TYR A 1 84 ? -1.633 14.697 -22.705 1.00 86.06 84 TYR A C 1
ATOM 654 O O . TYR A 1 84 ? -2.672 15.294 -22.430 1.00 86.06 84 TYR A O 1
ATOM 662 N N . GLN A 1 85 ? -1.447 14.128 -23.899 1.00 87.69 85 GLN A N 1
ATOM 663 C CA . GLN A 1 85 ? -2.458 14.172 -24.961 1.00 87.69 85 GLN A CA 1
ATOM 664 C C . GLN A 1 85 ? -3.758 13.474 -24.549 1.00 87.69 85 GLN A C 1
ATOM 666 O O . GLN A 1 85 ? -4.851 13.972 -24.836 1.00 87.69 85 GLN A O 1
ATOM 671 N N . ALA A 1 86 ? -3.658 12.355 -23.829 1.00 87.69 86 ALA A N 1
ATOM 672 C CA . ALA A 1 86 ? -4.821 11.670 -23.285 1.00 87.69 86 ALA A CA 1
ATOM 673 C C . ALA A 1 86 ? -5.580 12.544 -22.273 1.00 87.69 86 ALA A C 1
ATOM 675 O O . ALA A 1 86 ? -6.805 12.618 -22.343 1.00 87.69 86 ALA A O 1
ATOM 676 N N . MET A 1 87 ? -4.876 13.253 -21.383 1.00 81.06 87 MET A N 1
ATOM 677 C CA . MET A 1 87 ? -5.486 14.187 -20.426 1.00 81.06 87 MET A CA 1
ATOM 678 C C . MET A 1 87 ? -6.175 15.366 -21.122 1.00 81.06 87 MET A C 1
ATOM 680 O O . MET A 1 87 ? -7.335 15.637 -20.829 1.00 81.06 87 MET A O 1
ATOM 684 N N . VAL A 1 88 ? -5.520 16.006 -22.096 1.00 83.94 88 VAL A N 1
ATOM 685 C CA . VAL A 1 88 ? -6.117 17.105 -22.881 1.00 83.94 88 VAL A CA 1
ATOM 686 C C . VAL A 1 88 ? -7.376 16.640 -23.620 1.00 83.94 88 VAL A C 1
ATOM 688 O O . VAL A 1 88 ? -8.382 17.346 -23.666 1.00 83.94 88 VAL A O 1
ATOM 691 N N . THR A 1 89 ? -7.350 15.423 -24.168 1.00 85.56 89 THR A N 1
ATOM 692 C CA . THR A 1 89 ? -8.517 14.823 -24.830 1.00 85.56 89 THR A CA 1
ATOM 693 C C . THR A 1 89 ? -9.675 14.615 -23.852 1.00 85.56 89 THR A C 1
ATOM 695 O O . THR A 1 89 ? -10.830 14.797 -24.235 1.00 85.56 89 THR A O 1
ATOM 698 N N . LEU A 1 90 ? -9.391 14.256 -22.596 1.00 81.31 90 LEU A N 1
ATOM 699 C CA . LEU A 1 90 ? -10.417 14.129 -21.563 1.00 81.31 90 LEU A CA 1
ATOM 700 C C . LEU A 1 90 ? -10.987 15.475 -21.129 1.00 81.31 90 LEU A C 1
ATOM 702 O O . LEU A 1 90 ? -12.206 15.597 -21.054 1.00 81.31 90 LEU A O 1
ATOM 706 N N . GLU A 1 91 ? -10.147 16.487 -20.911 1.00 74.88 91 GLU A N 1
ATOM 707 C CA . GLU A 1 91 ? -10.610 17.840 -20.572 1.00 74.88 91 GLU A CA 1
ATOM 708 C C . GLU A 1 91 ? -11.538 18.395 -21.664 1.00 74.88 91 GLU A C 1
ATOM 710 O O . GLU A 1 91 ? -12.603 18.931 -21.361 1.00 74.88 91 GLU A O 1
ATOM 715 N N . GLY A 1 92 ? -11.208 18.162 -22.940 1.00 71.50 92 GLY A N 1
ATOM 716 C CA . GLY A 1 92 ? -12.072 18.523 -24.069 1.00 71.50 92 GLY A CA 1
ATOM 717 C C . GLY A 1 92 ? -13.379 17.718 -24.170 1.00 71.50 92 GLY A C 1
ATOM 718 O O . GLY A 1 92 ? -14.301 18.140 -24.864 1.00 71.50 92 GLY A O 1
ATOM 719 N N . GLN A 1 93 ? -13.485 16.568 -23.495 1.00 65.19 93 GLN A N 1
ATOM 720 C CA . GLN A 1 93 ? -14.699 15.740 -23.437 1.00 65.19 93 GLN A CA 1
ATOM 721 C C . GLN A 1 93 ? -15.561 16.008 -22.189 1.00 65.19 93 GLN A C 1
ATOM 723 O O . GLN A 1 93 ? -16.752 15.690 -22.199 1.00 65.19 93 GLN A O 1
ATOM 728 N N . GLU A 1 94 ? -14.997 16.581 -21.122 1.00 59.78 94 GLU A N 1
ATOM 729 C CA . GLU A 1 94 ? -15.688 16.818 -19.846 1.00 59.78 94 GLU A CA 1
ATOM 730 C C . GLU A 1 94 ? -16.525 18.111 -19.797 1.00 59.78 94 GLU A C 1
ATOM 732 O O . GLU A 1 94 ? -17.359 18.253 -18.901 1.00 59.78 94 GLU A O 1
ATOM 737 N N . GLU A 1 95 ? -16.438 18.999 -20.798 1.00 52.97 95 GLU A N 1
ATOM 738 C CA . GLU A 1 95 ? -17.272 20.218 -20.894 1.00 52.97 95 GLU A CA 1
ATOM 739 C C . GLU A 1 95 ? -18.796 19.961 -21.040 1.00 52.97 95 GLU A C 1
ATOM 741 O O . GLU A 1 95 ? -19.576 20.912 -21.055 1.00 52.97 95 GLU A O 1
ATOM 746 N N . PHE A 1 96 ? -19.269 18.705 -21.097 1.00 46.09 96 PHE A N 1
ATOM 747 C CA . PHE A 1 96 ? -20.675 18.385 -21.410 1.00 46.09 96 PHE A CA 1
ATOM 748 C C . PHE A 1 96 ? -21.484 17.595 -20.363 1.00 46.09 96 PHE A C 1
ATOM 750 O O . PHE A 1 96 ? -22.596 17.166 -20.670 1.00 46.09 96 PHE A O 1
ATOM 757 N N . SER A 1 97 ? -21.012 17.398 -19.126 1.00 47.41 97 SER A N 1
ATOM 758 C CA . SER A 1 97 ? -21.786 16.610 -18.141 1.00 47.41 97 SER A CA 1
ATOM 759 C C . SER A 1 97 ? -21.701 17.125 -16.699 1.00 47.41 97 SER A C 1
ATOM 761 O O . SER A 1 97 ? -21.225 16.436 -15.798 1.00 47.41 97 SER A O 1
ATOM 763 N N . SER A 1 98 ? -22.248 18.316 -16.441 1.00 45.75 98 SER A N 1
ATOM 764 C CA . SER A 1 98 ? -22.363 18.905 -15.095 1.00 45.75 98 SER A CA 1
ATOM 765 C C . SER A 1 98 ? -23.585 18.413 -14.286 1.00 45.75 98 SER A C 1
ATOM 767 O O . SER A 1 98 ? -24.270 19.214 -13.649 1.00 45.75 98 SER A O 1
ATOM 769 N N . THR A 1 99 ? -23.902 17.114 -14.305 1.00 52.28 99 THR A N 1
ATOM 770 C CA . THR A 1 99 ? -25.047 16.540 -13.554 1.00 52.28 99 THR A CA 1
ATOM 771 C C . THR A 1 99 ? -24.675 15.373 -12.632 1.00 52.28 99 THR A C 1
ATOM 773 O O . THR A 1 99 ? -25.530 14.552 -12.307 1.00 52.28 99 THR A O 1
ATOM 776 N N . ALA A 1 100 ? -23.417 15.254 -12.205 1.00 49.34 100 ALA A N 1
ATOM 777 C CA . ALA A 1 100 ? -22.999 14.183 -11.299 1.00 49.34 100 ALA A CA 1
ATOM 778 C C . ALA A 1 100 ? -23.162 14.605 -9.827 1.00 49.34 100 ALA A C 1
ATOM 780 O O . ALA A 1 100 ? -22.835 15.732 -9.465 1.00 49.34 100 ALA A O 1
ATOM 781 N N . GLY A 1 101 ? -23.705 13.701 -9.003 1.00 55.75 101 GLY A N 1
ATOM 782 C CA . GLY A 1 101 ? -23.930 13.877 -7.564 1.00 55.75 101 GLY A CA 1
ATOM 783 C C . GLY A 1 101 ? -22.639 14.022 -6.735 1.00 55.75 101 GLY A C 1
ATOM 784 O O . GLY A 1 101 ? -21.613 14.441 -7.267 1.00 55.75 101 GLY A O 1
ATOM 785 N N . PRO A 1 102 ? -22.660 13.719 -5.419 1.00 54.44 102 PRO A N 1
ATOM 786 C CA . PRO A 1 102 ? -21.492 13.912 -4.559 1.00 54.44 102 PRO A CA 1
ATOM 787 C C . PRO A 1 102 ? -20.253 13.234 -5.159 1.00 54.44 102 PRO A C 1
ATOM 789 O O . PRO A 1 102 ? -20.313 12.078 -5.579 1.00 54.44 102 PRO A O 1
ATOM 792 N N . ILE A 1 103 ? -19.149 13.985 -5.226 1.00 53.91 103 ILE A N 1
ATOM 793 C CA . ILE A 1 103 ? -17.882 13.551 -5.825 1.00 53.91 103 ILE A CA 1
ATOM 794 C C . ILE A 1 103 ? -17.384 12.334 -5.044 1.00 53.91 103 ILE A C 1
ATOM 796 O O . ILE A 1 103 ? -16.843 12.455 -3.944 1.00 53.91 103 ILE A O 1
ATOM 800 N N . ARG A 1 104 ? -17.601 11.146 -5.609 1.00 56.69 104 ARG A N 1
ATOM 801 C CA . ARG A 1 104 ? -17.087 9.887 -5.080 1.00 56.69 104 ARG A CA 1
ATOM 802 C C . ARG A 1 104 ? -15.577 9.881 -5.254 1.00 56.69 104 ARG A C 1
ATOM 804 O O . ARG A 1 104 ? -15.072 10.016 -6.367 1.00 56.69 104 ARG A O 1
ATOM 811 N N . LEU A 1 105 ? -14.854 9.703 -4.158 1.00 63.44 105 LEU A N 1
ATOM 812 C CA . LEU A 1 105 ? -13.412 9.542 -4.227 1.00 63.44 105 LEU A CA 1
ATOM 813 C C . LEU A 1 105 ? -13.101 8.179 -4.863 1.00 63.44 105 LEU A C 1
ATOM 815 O O . LEU A 1 105 ? -13.653 7.161 -4.455 1.00 63.44 105 LEU A O 1
ATOM 819 N N . HIS A 1 106 ? -12.204 8.141 -5.854 1.00 64.50 106 HIS A N 1
ATOM 820 C CA . HIS A 1 106 ? -11.891 6.928 -6.634 1.00 64.50 106 HIS A CA 1
ATOM 821 C C . HIS A 1 106 ? -11.430 5.721 -5.799 1.00 64.50 106 HIS A C 1
ATOM 823 O O . HIS A 1 106 ? -11.442 4.596 -6.284 1.00 64.50 106 HIS A O 1
ATOM 829 N N . HIS A 1 107 ? -11.023 5.952 -4.553 1.00 72.25 107 HIS A N 1
ATOM 830 C CA . HIS A 1 107 ? -10.555 4.930 -3.626 1.00 72.25 107 HIS A CA 1
ATOM 831 C C . HIS A 1 107 ? -11.658 4.342 -2.731 1.00 72.25 107 HIS A C 1
ATOM 833 O O . HIS A 1 107 ? -11.343 3.547 -1.846 1.00 72.25 107 HIS A O 1
ATOM 839 N N . GLN A 1 108 ? -12.921 4.730 -2.933 1.00 78.31 108 GLN A N 1
ATOM 840 C CA . GLN A 1 108 ? -14.059 4.239 -2.158 1.00 78.31 108 GLN A CA 1
ATOM 841 C C . GLN A 1 108 ? -15.052 3.446 -3.018 1.00 78.31 108 GLN A C 1
ATOM 843 O O . GLN A 1 108 ? -15.318 3.780 -4.181 1.00 78.31 108 GLN A O 1
ATOM 848 N N . ASP A 1 109 ? -15.607 2.380 -2.449 1.00 75.31 109 ASP A N 1
ATOM 849 C CA . ASP A 1 109 ? -16.706 1.616 -3.036 1.00 75.31 109 ASP A CA 1
ATOM 850 C C . ASP A 1 109 ? -18.048 2.391 -2.963 1.00 75.31 109 ASP A C 1
ATOM 852 O O . ASP A 1 109 ? -18.078 3.581 -2.644 1.00 75.31 109 ASP A O 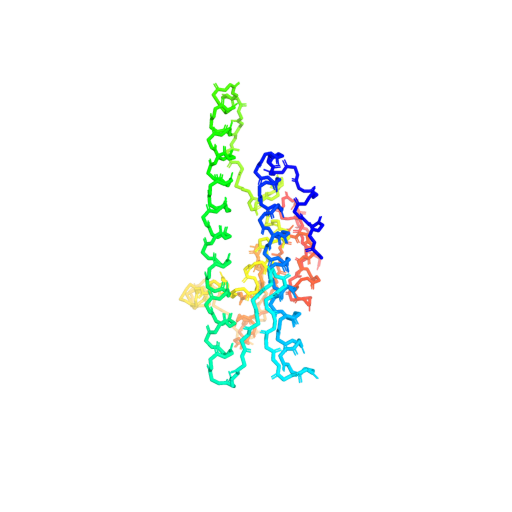1
ATOM 856 N N . GLU A 1 110 ? -19.165 1.757 -3.336 1.00 75.19 110 GLU A N 1
ATOM 857 C CA . GLU A 1 110 ? -20.504 2.382 -3.284 1.00 75.19 110 GLU A CA 1
ATOM 858 C C . GLU A 1 110 ? -20.996 2.652 -1.852 1.00 75.19 110 GLU A C 1
ATOM 860 O O . GLU A 1 110 ? -21.933 3.422 -1.648 1.00 75.19 110 GLU A O 1
ATOM 865 N N . HIS A 1 111 ? -20.345 2.044 -0.864 1.00 77.00 111 HIS A N 1
ATOM 866 C CA . HIS A 1 111 ? -20.688 2.093 0.550 1.00 77.00 111 HIS A CA 1
ATOM 867 C C . HIS A 1 111 ? -19.701 2.941 1.370 1.00 77.00 111 HIS A C 1
ATOM 869 O O . HIS A 1 111 ? -19.887 3.104 2.573 1.00 77.00 111 HIS A O 1
ATOM 875 N N . GLY A 1 112 ? -18.687 3.531 0.725 1.00 77.56 112 GLY A N 1
ATOM 876 C CA . GLY A 1 112 ? -17.667 4.359 1.369 1.00 77.56 112 GLY A CA 1
ATOM 877 C C . GLY A 1 112 ? -16.469 3.580 1.928 1.00 77.56 112 GLY A C 1
ATOM 878 O O . GLY A 1 112 ? -15.547 4.207 2.455 1.00 77.56 112 GLY A O 1
ATOM 879 N N . SER A 1 113 ? -16.443 2.252 1.789 1.00 83.38 113 SER A N 1
ATOM 880 C CA . SER A 1 113 ? -15.311 1.404 2.182 1.00 83.38 113 SER A CA 1
ATOM 881 C C . SER A 1 113 ? -14.161 1.549 1.194 1.00 83.38 113 SER A C 1
ATOM 883 O O . SER A 1 113 ? -14.360 1.954 0.048 1.00 83.38 113 SER A O 1
ATOM 885 N N . PHE A 1 114 ? -12.938 1.199 1.599 1.00 82.88 114 PHE A N 1
ATOM 886 C CA . PHE A 1 114 ? -11.830 1.197 0.651 1.00 82.88 114 PHE A CA 1
ATOM 887 C C . PHE A 1 114 ? -12.028 0.126 -0.423 1.00 82.88 114 PHE A C 1
ATOM 889 O O . PHE A 1 114 ? -12.400 -1.010 -0.150 1.00 82.88 114 PHE A O 1
ATOM 896 N N . VAL A 1 115 ? -11.700 0.476 -1.663 1.00 85.31 115 VAL A N 1
ATOM 897 C CA . VAL A 1 115 ? -11.508 -0.518 -2.724 1.00 85.31 115 VAL A CA 1
ATOM 898 C C . VAL A 1 115 ? -10.266 -1.368 -2.433 1.00 85.31 115 VAL A C 1
ATOM 900 O O . VAL A 1 115 ? -9.258 -0.867 -1.925 1.00 85.31 115 VAL A O 1
ATOM 903 N N . THR A 1 116 ? -10.299 -2.648 -2.810 1.00 82.62 116 THR A N 1
ATOM 904 C CA . THR A 1 116 ? -9.249 -3.640 -2.510 1.00 82.62 116 THR A CA 1
ATOM 905 C C . THR A 1 116 ? -7.834 -3.166 -2.864 1.00 82.62 116 THR A C 1
ATOM 907 O O . THR A 1 116 ? -6.893 -3.381 -2.099 1.00 82.62 116 THR A O 1
ATOM 910 N N . TYR A 1 117 ? -7.653 -2.471 -3.995 1.00 83.56 117 TYR A N 1
ATOM 911 C CA . TYR A 1 117 ? -6.328 -1.986 -4.396 1.00 83.56 117 TYR A CA 1
ATOM 912 C C . TYR A 1 117 ? -5.796 -0.870 -3.478 1.00 83.56 117 TYR A C 1
ATOM 914 O O . TYR A 1 117 ? -4.590 -0.805 -3.241 1.00 83.56 117 TYR A O 1
ATOM 922 N N . GLU A 1 118 ? -6.660 0.005 -2.950 1.00 85.31 118 GLU A N 1
ATOM 923 C CA . GLU A 1 118 ? -6.253 1.076 -2.029 1.00 85.31 118 GLU A CA 1
ATOM 924 C C . GLU A 1 118 ? -5.822 0.471 -0.695 1.00 85.31 118 GLU A C 1
ATOM 926 O O . GLU A 1 118 ? -4.785 0.846 -0.140 1.00 85.31 118 GLU A O 1
ATOM 931 N N . PHE A 1 119 ? -6.587 -0.510 -0.216 1.00 87.00 119 PHE A N 1
ATOM 932 C CA . PHE A 1 119 ? -6.258 -1.269 0.981 1.00 87.00 119 PHE A CA 1
ATOM 933 C C . PHE A 1 119 ? -4.879 -1.933 0.852 1.00 87.00 119 PHE A C 1
ATOM 935 O O . PHE A 1 119 ? -4.003 -1.752 1.705 1.00 87.00 119 PHE A O 1
ATOM 942 N N . LEU A 1 120 ? -4.647 -2.634 -0.266 1.00 85.31 120 LEU A N 1
ATOM 943 C CA . LEU A 1 120 ? -3.360 -3.249 -0.590 1.00 85.31 120 LEU A CA 1
ATOM 944 C C . LEU A 1 120 ? -2.233 -2.219 -0.671 1.00 85.31 120 LEU A C 1
ATOM 946 O O . LEU A 1 120 ? -1.174 -2.439 -0.081 1.00 85.31 120 LEU A O 1
ATOM 950 N N . ARG A 1 121 ? -2.450 -1.076 -1.339 1.00 88.12 121 ARG A N 1
ATOM 951 C CA . ARG A 1 121 ? -1.456 0.006 -1.416 1.00 88.12 121 ARG A CA 1
ATOM 952 C C . ARG A 1 121 ? -1.036 0.433 -0.012 1.00 88.12 121 ARG A C 1
ATOM 954 O O . ARG A 1 121 ? 0.155 0.463 0.297 1.00 88.12 121 ARG A O 1
ATOM 961 N N . ARG A 1 122 ? -1.998 0.712 0.867 1.00 88.19 122 ARG A N 1
ATOM 962 C CA . ARG A 1 122 ? -1.714 1.151 2.240 1.00 88.19 122 ARG A CA 1
ATOM 963 C C . ARG A 1 122 ? -0.982 0.086 3.054 1.00 88.19 122 ARG A C 1
ATOM 965 O O . ARG A 1 122 ? -0.051 0.437 3.781 1.00 88.19 122 ARG A O 1
ATOM 972 N N . LYS A 1 123 ? -1.334 -1.198 2.890 1.00 85.06 123 LYS A N 1
ATOM 973 C CA . LYS A 1 123 ? -0.626 -2.328 3.522 1.00 85.06 123 LYS A CA 1
ATOM 974 C C . LYS A 1 123 ? 0.827 -2.426 3.036 1.00 85.06 123 LYS A C 1
ATOM 976 O O . LYS A 1 123 ? 1.737 -2.451 3.861 1.00 85.06 123 LYS A O 1
ATOM 981 N N . VAL A 1 124 ? 1.056 -2.425 1.720 1.00 84.75 124 VAL A N 1
ATOM 982 C CA . VAL A 1 124 ? 2.392 -2.577 1.107 1.00 84.75 124 VAL A CA 1
ATOM 983 C C . VAL A 1 124 ? 3.319 -1.418 1.471 1.00 84.75 124 VAL A C 1
ATOM 985 O O . VAL A 1 124 ? 4.458 -1.639 1.880 1.00 84.75 124 VAL A O 1
ATOM 988 N N . PHE A 1 125 ? 2.830 -0.180 1.382 1.00 86.81 125 PHE A N 1
ATOM 989 C CA . PHE A 1 125 ? 3.632 1.017 1.651 1.00 86.81 125 PHE A CA 1
ATOM 990 C C . PHE A 1 125 ? 3.633 1.445 3.126 1.00 86.81 125 PHE A C 1
ATOM 992 O O . PHE A 1 125 ? 4.167 2.504 3.447 1.00 86.81 125 PHE A O 1
ATOM 999 N N . LYS A 1 126 ? 3.047 0.643 4.029 1.00 83.81 126 LYS A N 1
ATOM 1000 C CA . LYS A 1 126 ? 2.942 0.938 5.471 1.00 83.81 126 LYS A CA 1
ATOM 1001 C C . LYS A 1 126 ? 2.360 2.332 5.753 1.00 83.81 126 LYS A C 1
ATOM 1003 O O . LYS A 1 126 ? 2.809 3.030 6.657 1.00 83.81 126 LYS A O 1
ATOM 1008 N N . GLN A 1 127 ? 1.344 2.737 4.990 1.00 86.81 127 GLN A N 1
ATOM 1009 C CA . G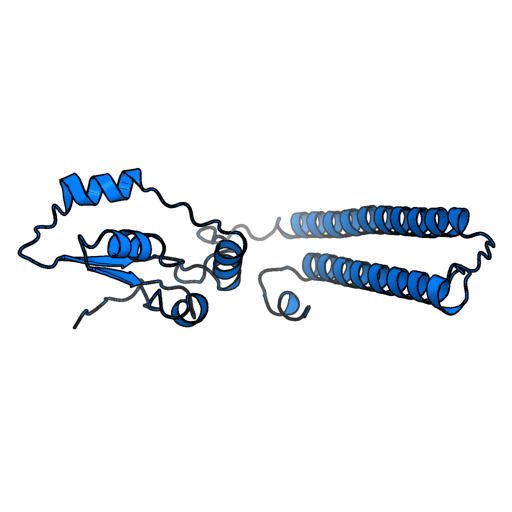LN A 1 127 ? 0.719 4.067 5.079 1.00 86.81 127 GLN A CA 1
ATOM 1010 C C . GLN A 1 127 ? -0.371 4.155 6.162 1.00 86.81 127 GLN A C 1
ATOM 1012 O O . GLN A 1 127 ? -1.228 5.036 6.122 1.00 86.81 127 GLN A O 1
ATOM 1017 N N . TRP A 1 128 ? -0.350 3.248 7.136 1.00 85.56 128 TRP A N 1
ATOM 1018 C CA . TRP A 1 128 ? -1.257 3.268 8.276 1.00 85.56 128 TRP A CA 1
ATOM 1019 C C . TRP A 1 128 ? -0.622 4.068 9.413 1.00 85.56 128 TRP A C 1
ATOM 1021 O O . TRP A 1 128 ? 0.240 3.574 10.141 1.00 85.56 128 TRP A O 1
ATOM 1031 N N . ALA A 1 129 ? -1.022 5.332 9.544 1.00 86.38 129 ALA A N 1
ATOM 1032 C CA . ALA A 1 129 ? -0.611 6.156 10.671 1.00 86.38 129 ALA A CA 1
ATOM 1033 C C . ALA A 1 129 ? -1.341 5.695 11.941 1.00 86.38 129 ALA A C 1
ATOM 1035 O O . ALA A 1 129 ? -2.564 5.579 11.943 1.00 86.38 129 ALA A O 1
ATOM 1036 N N . ILE A 1 130 ? -0.588 5.444 13.017 1.00 93.06 130 ILE A N 1
ATOM 1037 C CA . ILE A 1 130 ? -1.151 5.134 14.335 1.00 93.06 130 ILE A CA 1
ATOM 1038 C C . ILE A 1 130 ? -0.978 6.331 15.251 1.00 93.06 130 ILE A C 1
ATOM 1040 O O . ILE A 1 130 ? 0.146 6.649 15.650 1.00 93.06 130 ILE A O 1
ATOM 1044 N N . ASP A 1 131 ? -2.090 6.946 15.648 1.00 94.12 131 ASP A N 1
ATOM 1045 C CA . ASP A 1 131 ? -2.071 7.968 16.689 1.00 94.12 131 ASP A CA 1
ATOM 1046 C C . ASP A 1 131 ? -2.062 7.323 18.084 1.00 94.12 131 ASP A C 1
ATOM 1048 O O . ASP A 1 131 ? -3.083 7.118 18.742 1.00 94.12 131 ASP A O 1
ATOM 1052 N N . LYS A 1 132 ? -0.857 7.007 18.566 1.00 94.81 132 LYS A N 1
ATOM 1053 C CA . LYS A 1 132 ? -0.665 6.471 19.922 1.00 94.81 132 LYS A CA 1
ATOM 1054 C C . LYS A 1 132 ? -1.019 7.482 21.015 1.00 94.81 132 LYS A C 1
ATOM 1056 O O . LYS A 1 132 ? -1.252 7.069 22.149 1.00 94.81 132 LYS A O 1
ATOM 1061 N N . GLY A 1 133 ? -1.006 8.784 20.721 1.00 96.69 133 GLY A N 1
ATOM 1062 C CA . GLY A 1 133 ? -1.404 9.820 21.672 1.00 96.69 133 GLY A CA 1
ATOM 1063 C C . GLY A 1 133 ? -2.892 9.714 21.980 1.00 96.69 133 GLY A C 1
ATOM 1064 O O . GLY A 1 133 ? -3.266 9.619 23.151 1.00 96.69 133 GLY A O 1
ATOM 1065 N N . LEU A 1 134 ? -3.706 9.611 20.927 1.00 95.50 134 LEU A N 1
ATOM 1066 C CA . LEU A 1 134 ? -5.140 9.358 21.028 1.00 95.50 134 LEU A CA 1
ATOM 1067 C C . LEU A 1 134 ? -5.430 8.065 21.799 1.00 95.50 134 LEU A C 1
ATOM 1069 O O . LEU A 1 134 ? -6.149 8.106 22.795 1.00 95.50 134 LEU A O 1
ATOM 1073 N N . LEU A 1 135 ? -4.823 6.938 21.408 1.00 96.50 135 LEU A N 1
ATOM 1074 C CA . LEU A 1 135 ? -5.085 5.640 22.049 1.00 96.50 135 LEU A CA 1
ATOM 1075 C C . LEU A 1 135 ? -4.724 5.630 23.542 1.00 96.50 135 LEU A C 1
ATOM 1077 O O . LEU A 1 135 ? -5.471 5.108 24.367 1.00 96.50 135 LEU A O 1
ATOM 1081 N N . ARG A 1 136 ? -3.607 6.262 23.922 1.00 97.00 136 ARG A N 1
ATOM 1082 C CA . ARG A 1 136 ? -3.233 6.432 25.338 1.00 97.00 136 ARG A CA 1
ATOM 1083 C C . ARG A 1 136 ? -4.216 7.324 26.090 1.00 97.00 136 ARG A C 1
ATOM 1085 O O . ARG A 1 136 ? -4.496 7.056 27.256 1.00 97.00 136 ARG A O 1
ATOM 1092 N N . GLY A 1 137 ? -4.719 8.374 25.442 1.00 97.56 137 GLY A N 1
ATOM 1093 C CA . GLY A 1 137 ? -5.751 9.243 25.998 1.00 97.56 137 GLY A CA 1
ATOM 1094 C C . GLY A 1 137 ? -7.048 8.482 26.268 1.00 97.56 137 GLY A C 1
ATOM 1095 O O . GLY A 1 137 ? -7.580 8.571 27.373 1.00 97.56 137 GLY A O 1
ATOM 1096 N N . LEU A 1 138 ? -7.500 7.676 25.303 1.00 96.62 138 LEU A N 1
ATOM 1097 C CA . LEU A 1 138 ? -8.689 6.831 25.436 1.00 96.62 138 LEU A CA 1
ATOM 1098 C C .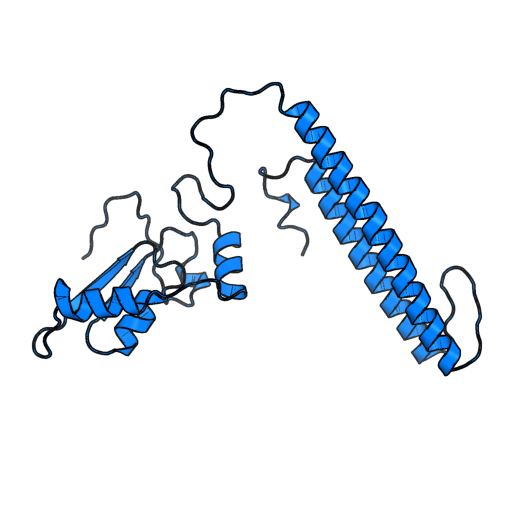 LEU A 1 138 ? -8.539 5.829 26.586 1.00 96.62 138 LEU A C 1
ATOM 1100 O O . LEU A 1 138 ? -9.390 5.798 27.473 1.00 96.62 138 LEU A O 1
ATOM 1104 N N . LEU A 1 139 ? -7.419 5.102 26.644 1.00 95.44 139 LEU A N 1
ATOM 1105 C CA . LEU A 1 139 ? -7.130 4.168 27.738 1.00 95.44 139 LEU A CA 1
ATOM 1106 C C . LEU A 1 139 ? -7.132 4.857 29.108 1.00 95.44 139 LEU A C 1
ATOM 1108 O O . LEU A 1 139 ? -7.734 4.352 30.050 1.00 95.44 139 LEU A O 1
ATOM 1112 N N . ARG A 1 140 ? -6.474 6.015 29.236 1.00 95.69 140 ARG A N 1
ATOM 1113 C CA . ARG A 1 140 ? -6.302 6.682 30.535 1.00 95.69 140 ARG A CA 1
ATOM 1114 C C . ARG A 1 140 ? -7.541 7.437 31.008 1.00 95.69 140 ARG A C 1
ATOM 1116 O O . ARG A 1 140 ? -7.729 7.556 32.214 1.00 95.69 140 ARG A O 1
ATOM 1123 N N . HIS A 1 141 ? -8.323 8.009 30.098 1.00 96.69 141 HIS A N 1
ATOM 1124 C CA . HIS A 1 141 ? -9.359 8.974 30.469 1.00 96.69 141 HIS A CA 1
ATOM 1125 C C . HIS A 1 141 ? -10.776 8.519 30.144 1.00 96.69 141 HIS A C 1
ATOM 1127 O O . HIS A 1 141 ? -11.686 8.917 30.866 1.00 96.69 141 HIS A O 1
ATOM 1133 N N . VAL A 1 142 ? -10.967 7.696 29.112 1.00 95.50 142 VAL A N 1
ATOM 1134 C CA . VAL A 1 142 ? -12.303 7.291 28.652 1.00 95.50 142 VAL A CA 1
ATOM 1135 C C . VAL A 1 142 ? -12.640 5.890 29.136 1.00 95.50 142 VAL A C 1
ATOM 1137 O O . VAL A 1 142 ? -13.633 5.705 29.827 1.00 95.50 142 VAL A O 1
ATOM 1140 N N . TRP A 1 143 ? -11.803 4.917 28.789 1.00 94.62 143 TRP A N 1
ATOM 1141 C CA . TRP A 1 143 ? -12.060 3.507 29.061 1.00 94.62 143 TRP A CA 1
ATOM 1142 C C . TRP A 1 143 ? -11.662 3.108 30.475 1.00 94.62 143 TRP A C 1
ATOM 1144 O O . TRP A 1 143 ? -12.420 2.414 31.135 1.00 94.62 143 TRP A O 1
ATOM 1154 N N . GLN A 1 144 ? -10.511 3.590 30.954 1.00 94.38 144 GLN A N 1
ATOM 1155 C CA . GLN A 1 144 ? -10.012 3.320 32.307 1.00 94.38 144 GLN A CA 1
ATOM 1156 C C . GLN A 1 144 ? -10.098 1.825 32.679 1.00 94.38 144 GLN A C 1
ATOM 1158 O O . GLN A 1 144 ? -10.716 1.485 33.689 1.00 94.38 144 GLN A O 1
ATOM 1163 N N . PRO A 1 145 ? -9.515 0.925 31.859 1.00 92.50 145 PRO A N 1
ATOM 1164 C CA . PRO A 1 145 ? -9.631 -0.510 32.083 1.00 92.50 145 PRO A CA 1
ATOM 1165 C C . PRO A 1 145 ? -9.077 -0.887 33.460 1.00 92.50 145 PRO A C 1
ATOM 1167 O O . PRO A 1 145 ? -8.004 -0.421 33.860 1.00 92.50 145 PRO A O 1
ATOM 1170 N N . SER A 1 146 ? -9.820 -1.721 34.185 1.00 88.25 146 SER A N 1
ATOM 1171 C CA . SER A 1 146 ? -9.392 -2.285 35.463 1.00 88.25 146 SER A CA 1
ATOM 1172 C C . SER A 1 146 ? -8.747 -3.654 35.231 1.00 88.25 146 SER A C 1
ATOM 1174 O O . SER A 1 146 ? -8.993 -4.306 34.221 1.00 88.25 146 SER A O 1
ATOM 1176 N N . LEU A 1 147 ? -7.897 -4.100 36.159 1.00 82.94 147 LEU A N 1
ATOM 1177 C CA . LEU A 1 147 ? -7.320 -5.449 36.084 1.00 82.94 147 LEU A CA 1
ATOM 1178 C C . LEU A 1 147 ? -8.324 -6.541 36.481 1.00 82.94 147 LEU A C 1
ATOM 1180 O O . LEU A 1 147 ? -8.085 -7.713 36.202 1.00 82.94 147 LEU A O 1
ATOM 1184 N N . ASP A 1 148 ? -9.418 -6.156 37.137 1.00 88.50 148 ASP A N 1
ATOM 1185 C CA . ASP A 1 148 ? -10.395 -7.083 37.704 1.00 88.50 148 ASP A CA 1
ATOM 1186 C C . ASP A 1 148 ? -11.527 -7.409 36.716 1.00 88.50 148 ASP A C 1
ATOM 1188 O O . ASP A 1 148 ? -12.146 -8.467 36.821 1.00 88.50 148 ASP A O 1
ATOM 1192 N N . GLU A 1 149 ? -11.782 -6.535 35.736 1.00 86.31 149 GLU A N 1
ATOM 1193 C CA . GLU A 1 149 ? -12.843 -6.705 34.742 1.00 86.31 149 GLU A CA 1
ATOM 1194 C C . GLU A 1 149 ? -12.282 -6.592 33.315 1.00 86.31 149 GLU A C 1
ATOM 1196 O O . GLU A 1 149 ? -11.802 -5.523 32.924 1.00 86.31 149 GLU A O 1
ATOM 1201 N N . PRO A 1 150 ? -12.343 -7.669 32.507 1.00 85.56 150 PRO A N 1
ATOM 1202 C CA . PRO A 1 150 ? -11.875 -7.623 31.131 1.00 85.56 150 PRO A CA 1
ATOM 1203 C C . PRO A 1 150 ? -12.754 -6.680 30.304 1.00 85.56 150 PRO A C 1
ATOM 1205 O O . PRO A 1 150 ? -13.982 -6.774 30.315 1.00 85.56 150 PRO A O 1
ATOM 1208 N N . MET A 1 151 ? -12.114 -5.775 29.565 1.00 93.38 151 MET A N 1
ATOM 1209 C CA . MET A 1 151 ? -12.793 -4.795 28.723 1.00 93.38 151 MET A CA 1
ATOM 1210 C C . MET A 1 151 ? -12.600 -5.120 27.246 1.00 93.38 151 MET A C 1
ATOM 1212 O O . MET A 1 151 ? -11.468 -5.154 26.768 1.00 93.38 151 MET A O 1
ATOM 1216 N N . ALA A 1 152 ? -13.711 -5.285 26.528 1.00 94.06 152 ALA A N 1
ATOM 1217 C CA . ALA A 1 152 ? -13.725 -5.498 25.087 1.00 94.06 152 ALA A CA 1
ATOM 1218 C C . ALA A 1 152 ? -13.948 -4.182 24.318 1.00 94.06 152 ALA A C 1
ATOM 1220 O O . ALA A 1 152 ? -14.792 -3.369 24.698 1.00 94.06 152 ALA A O 1
ATOM 1221 N N . ILE A 1 153 ? -13.217 -3.974 23.220 1.00 94.94 153 ILE A N 1
ATOM 1222 C CA . ILE A 1 153 ? -13.301 -2.781 22.365 1.00 94.94 153 ILE A CA 1
ATOM 1223 C C . ILE A 1 153 ? -13.456 -3.201 20.903 1.00 94.94 153 ILE A C 1
ATOM 1225 O O . ILE A 1 153 ? -12.687 -4.015 20.404 1.00 94.94 153 ILE A O 1
ATOM 1229 N N . GLY A 1 154 ? -14.421 -2.611 20.197 1.00 94.25 154 GLY A N 1
ATOM 1230 C CA . GLY A 1 154 ? -14.552 -2.744 18.744 1.00 94.25 154 GLY A CA 1
ATOM 1231 C C . GLY A 1 154 ? -13.931 -1.555 18.010 1.00 94.25 154 GLY A C 1
ATOM 1232 O O . GLY A 1 154 ? -14.349 -0.418 18.215 1.00 94.25 154 GLY A O 1
ATOM 1233 N N . ASP A 1 155 ? -12.954 -1.821 17.147 1.00 95.00 155 ASP A N 1
ATOM 1234 C CA . ASP A 1 155 ? -12.379 -0.877 16.185 1.00 95.00 155 ASP A CA 1
ATOM 1235 C C . ASP A 1 155 ? -13.096 -1.051 14.842 1.00 95.00 155 ASP A C 1
ATOM 1237 O O . ASP A 1 155 ? -12.913 -2.062 14.163 1.00 95.00 155 ASP A O 1
ATOM 1241 N N . PHE A 1 156 ? -13.965 -0.104 14.488 1.00 93.25 156 PHE A N 1
ATOM 1242 C CA . PHE A 1 156 ? -14.770 -0.149 13.265 1.00 93.25 156 PHE A CA 1
ATOM 1243 C C . PHE A 1 156 ? -14.171 0.775 12.202 1.00 93.25 156 PHE A C 1
ATOM 1245 O O . PHE A 1 156 ? -13.919 1.950 12.463 1.00 93.25 156 PHE A O 1
ATOM 1252 N N . GLY A 1 157 ? -13.969 0.249 10.993 1.00 91.31 157 GLY A N 1
ATOM 1253 C CA . GLY A 1 157 ? -13.157 0.909 9.967 1.00 91.31 157 GLY A CA 1
ATOM 1254 C C . GLY A 1 157 ? -11.661 0.745 10.246 1.00 91.31 157 GLY A C 1
ATOM 1255 O O . GLY A 1 157 ? -10.870 1.658 10.001 1.00 91.31 157 GLY A O 1
ATOM 1256 N N . ALA A 1 158 ? -11.288 -0.408 10.808 1.00 92.94 158 ALA A N 1
ATOM 1257 C CA . ALA A 1 158 ? -9.955 -0.680 11.332 1.00 92.94 158 ALA A CA 1
ATOM 1258 C C . ALA A 1 158 ? -8.856 -0.727 10.256 1.00 92.94 158 ALA A C 1
ATOM 1260 O O . ALA A 1 158 ? -7.659 -0.727 10.576 1.00 92.94 158 ALA A O 1
ATOM 1261 N N . GLY A 1 159 ? -9.225 -0.816 8.975 1.00 91.25 159 GLY A N 1
ATOM 1262 C CA . GLY A 1 159 ? -8.302 -0.946 7.861 1.00 91.25 159 GLY A CA 1
ATOM 1263 C C . GLY A 1 159 ? -7.386 -2.151 8.051 1.00 91.25 159 GLY A C 1
ATOM 1264 O O . GLY A 1 159 ? -7.824 -3.294 8.039 1.00 91.25 159 GLY A O 1
ATOM 1265 N N . GLY A 1 160 ? -6.095 -1.895 8.265 1.00 92.00 160 GLY A N 1
ATOM 1266 C CA . GLY A 1 160 ? -5.100 -2.932 8.559 1.00 92.00 160 GLY A CA 1
ATOM 1267 C C . GLY A 1 160 ? -5.119 -3.501 9.988 1.00 92.00 160 GLY A C 1
ATOM 1268 O O . GLY A 1 160 ? -4.206 -4.250 10.322 1.00 92.00 160 GLY A O 1
ATOM 1269 N N . GLY A 1 161 ? -6.070 -3.126 10.854 1.00 94.50 161 GLY A N 1
ATOM 1270 C CA . GLY A 1 161 ? -6.192 -3.660 12.224 1.00 94.50 161 GLY A CA 1
ATOM 1271 C C . GLY A 1 161 ? -5.132 -3.145 13.201 1.00 94.50 161 GLY A C 1
ATOM 1272 O O . GLY A 1 161 ? -4.846 -3.762 14.228 1.00 94.50 161 GLY A O 1
ATOM 1273 N N . HIS A 1 162 ? -4.489 -2.026 12.872 1.00 94.81 162 HIS A N 1
ATOM 1274 C CA . HIS A 1 162 ? -3.315 -1.543 13.591 1.00 94.81 162 HIS A CA 1
ATOM 1275 C C . HIS A 1 162 ? -3.622 -1.019 14.998 1.00 94.81 162 HIS A C 1
ATOM 1277 O O . HIS A 1 162 ? -2.772 -1.145 15.882 1.00 94.81 162 HIS A O 1
ATOM 1283 N N . TYR A 1 163 ? -4.806 -0.441 15.212 1.00 95.75 163 TYR A N 1
ATOM 1284 C CA . TYR A 1 163 ? -5.199 0.079 16.522 1.00 95.75 163 TYR A CA 1
ATOM 1285 C C . TYR A 1 163 ? -5.532 -1.082 17.451 1.00 95.75 163 TYR A C 1
ATOM 1287 O O . TYR A 1 163 ? -4.912 -1.182 18.509 1.00 95.75 163 TYR A O 1
ATOM 1295 N N . SER A 1 164 ? -6.393 -2.013 17.024 1.00 96.19 164 SER A N 1
ATOM 1296 C CA . SER A 1 164 ? -6.705 -3.219 17.804 1.00 96.19 164 SER A CA 1
ATOM 1297 C C . SER A 1 164 ? -5.474 -4.053 18.118 1.00 96.19 164 SER A C 1
ATOM 1299 O O . SER A 1 164 ? -5.292 -4.466 19.260 1.00 96.19 164 SER A O 1
ATOM 1301 N N . LYS A 1 165 ? -4.563 -4.234 17.152 1.00 95.88 165 LYS A N 1
ATOM 1302 C CA . LYS A 1 165 ? -3.291 -4.917 17.410 1.00 95.88 165 LYS A CA 1
ATOM 1303 C C . LYS A 1 165 ? -2.493 -4.228 18.519 1.00 95.88 165 LYS A C 1
ATOM 1305 O O . LYS A 1 165 ? -2.069 -4.889 19.460 1.00 95.88 165 LYS A O 1
ATOM 1310 N N . TRP A 1 166 ? -2.306 -2.911 18.424 1.00 96.12 166 TRP A N 1
ATOM 1311 C CA . TRP A 1 166 ? -1.557 -2.162 19.433 1.00 96.12 166 TRP A CA 1
ATOM 1312 C C . TRP A 1 166 ? -2.243 -2.188 20.806 1.00 96.12 166 TRP A C 1
ATOM 1314 O O . TRP A 1 166 ? -1.562 -2.305 21.820 1.00 96.12 166 TRP A O 1
ATOM 1324 N N . LEU A 1 167 ? -3.575 -2.099 20.848 1.00 96.38 167 LEU A N 1
ATOM 1325 C CA . LEU A 1 167 ? -4.362 -2.176 22.080 1.00 96.38 167 LEU A CA 1
ATOM 1326 C C . LEU A 1 167 ? -4.222 -3.549 22.748 1.00 96.38 167 LEU A C 1
ATOM 1328 O O . LEU A 1 167 ? -3.911 -3.603 23.937 1.00 96.38 167 LEU A O 1
ATOM 1332 N N . ASN A 1 168 ? -4.335 -4.638 21.985 1.00 95.50 168 ASN A N 1
ATOM 1333 C CA . ASN A 1 168 ? -4.121 -6.000 22.483 1.00 95.50 168 ASN A CA 1
ATOM 1334 C C . ASN A 1 168 ? -2.699 -6.209 23.021 1.00 95.50 168 ASN A C 1
ATOM 1336 O O . ASN A 1 168 ? -2.515 -6.831 24.063 1.00 95.50 168 ASN A O 1
ATOM 1340 N N . GLU A 1 169 ? -1.686 -5.635 22.363 1.00 95.62 169 GLU A N 1
ATOM 1341 C CA . GLU A 1 169 ? -0.291 -5.686 22.829 1.00 95.62 169 GLU A CA 1
ATOM 1342 C C . GLU A 1 169 ? -0.087 -5.016 24.201 1.00 95.62 169 GLU A C 1
ATOM 1344 O O . GLU A 1 169 ? 0.887 -5.324 24.888 1.00 95.62 169 GLU A O 1
ATOM 1349 N N . THR A 1 170 ? -0.984 -4.117 24.633 1.00 93.50 170 THR A N 1
ATOM 1350 C CA . THR A 1 170 ? -0.908 -3.523 25.980 1.00 93.50 170 THR A CA 1
ATOM 1351 C C . THR A 1 170 ? -1.324 -4.487 27.090 1.00 93.50 170 THR A C 1
ATOM 1353 O O . THR A 1 170 ? -0.929 -4.281 28.236 1.00 93.50 170 THR A O 1
ATOM 1356 N N . GLY A 1 171 ? -2.138 -5.500 26.773 1.00 93.31 171 GLY A N 1
ATOM 1357 C CA . GLY A 1 171 ? -2.748 -6.403 27.752 1.00 93.31 171 GLY A CA 1
ATOM 1358 C C . GLY A 1 171 ? -3.783 -5.748 28.676 1.00 93.31 171 GLY A C 1
ATOM 1359 O O . GLY A 1 171 ? -4.205 -6.378 29.639 1.00 93.31 171 GLY A O 1
ATOM 1360 N N . LEU A 1 172 ? -4.173 -4.494 28.420 1.00 93.69 172 LEU A N 1
ATOM 1361 C CA . LEU A 1 172 ? -5.150 -3.764 29.239 1.00 93.69 172 LEU A CA 1
ATOM 1362 C C . LEU A 1 172 ? -6.594 -3.973 28.773 1.00 93.69 172 LEU A C 1
ATOM 1364 O O . LEU A 1 172 ? -7.520 -3.778 29.550 1.00 93.69 172 LEU A O 1
ATOM 1368 N N . VAL A 1 173 ? -6.784 -4.299 27.496 1.00 95.75 173 VAL A N 1
ATOM 1369 C CA . VAL A 1 173 ? -8.089 -4.440 26.841 1.00 95.75 173 VAL A CA 1
ATOM 1370 C C . VAL A 1 173 ? -8.018 -5.559 25.807 1.00 95.75 173 VAL A C 1
ATOM 1372 O O . VAL A 1 173 ? -6.937 -5.870 25.304 1.00 95.75 173 VAL A O 1
ATOM 1375 N N . GLU A 1 174 ? -9.172 -6.114 25.460 1.00 95.69 174 GLU A N 1
ATOM 1376 C CA . GLU A 1 174 ? -9.360 -7.030 24.341 1.00 95.69 174 GLU A CA 1
ATOM 1377 C C . GLU A 1 174 ? -9.996 -6.266 23.173 1.00 95.69 174 GLU A C 1
ATOM 1379 O O . GLU A 1 174 ? -11.152 -5.858 23.220 1.00 95.69 174 GLU A O 1
ATOM 1384 N N . ALA A 1 175 ? -9.225 -6.001 22.127 1.00 96.56 175 ALA A N 1
ATOM 1385 C CA . ALA A 1 175 ? -9.650 -5.211 20.984 1.00 96.56 175 ALA A CA 1
ATOM 1386 C C . ALA A 1 175 ? -9.894 -6.086 19.747 1.00 96.56 175 ALA A C 1
ATOM 1388 O O . ALA A 1 175 ? -9.027 -6.851 19.318 1.00 96.56 175 ALA A O 1
ATOM 1389 N N . PHE A 1 176 ? -11.052 -5.903 19.123 1.00 95.88 176 PHE A N 1
ATOM 1390 C CA . PHE A 1 176 ? -11.475 -6.552 17.886 1.00 95.88 176 PHE A CA 1
ATOM 1391 C C . PHE A 1 176 ? -11.460 -5.533 16.751 1.00 95.88 176 PHE A C 1
ATOM 1393 O O . PHE A 1 176 ? -11.755 -4.361 16.970 1.00 95.88 176 PHE A O 1
ATOM 1400 N N . ALA A 1 177 ? -11.077 -5.945 15.546 1.00 96.06 177 ALA A N 1
ATOM 1401 C CA . ALA A 1 177 ? -11.028 -5.071 14.378 1.00 96.06 177 ALA A CA 1
ATOM 1402 C C . ALA A 1 177 ? -12.072 -5.500 13.348 1.00 96.06 177 ALA A C 1
ATOM 1404 O O . ALA A 1 177 ? -12.127 -6.674 12.981 1.00 96.06 177 ALA A O 1
ATOM 1405 N N . PHE A 1 178 ? -12.853 -4.539 12.864 1.00 94.69 178 PHE A N 1
ATOM 1406 C CA . PHE A 1 178 ? -13.906 -4.723 11.874 1.00 94.69 178 PHE A CA 1
ATOM 1407 C C . PHE A 1 178 ? -13.733 -3.719 10.734 1.00 94.69 178 PHE A C 1
ATOM 1409 O O . PHE A 1 178 ? -13.483 -2.535 10.974 1.00 94.69 178 PHE A O 1
ATOM 1416 N N . ASP A 1 179 ? -13.891 -4.162 9.491 1.00 93.31 179 ASP A N 1
ATOM 1417 C CA . ASP A 1 179 ? -13.802 -3.287 8.321 1.00 93.31 179 ASP A CA 1
ATOM 1418 C C . ASP A 1 179 ? -14.786 -3.712 7.224 1.00 93.31 179 ASP A C 1
ATOM 1420 O O . ASP A 1 179 ? -15.045 -4.898 7.040 1.00 93.31 179 ASP A O 1
ATOM 1424 N N . GLY A 1 180 ? -15.341 -2.735 6.503 1.00 91.25 180 GLY A N 1
ATOM 1425 C CA . GLY A 1 180 ? -16.266 -2.975 5.389 1.00 91.25 180 GLY A CA 1
ATOM 1426 C C . GLY A 1 180 ? -15.580 -3.313 4.067 1.00 91.25 180 GLY A C 1
ATOM 1427 O O . GLY A 1 180 ? -16.260 -3.624 3.092 1.00 91.25 180 GLY A O 1
ATOM 1428 N N . THR A 1 181 ? -14.249 -3.239 4.008 1.00 89.31 181 THR A N 1
ATOM 1429 C CA . THR A 1 181 ? -13.473 -3.570 2.814 1.00 89.31 181 THR A CA 1
ATOM 1430 C C . THR A 1 181 ? -13.641 -5.045 2.472 1.00 89.31 181 THR A C 1
ATOM 1432 O O . THR A 1 181 ? -13.356 -5.928 3.283 1.00 89.31 181 THR A O 1
ATOM 1435 N N . HIS A 1 182 ? -14.036 -5.313 1.230 1.00 87.69 182 HIS A N 1
ATOM 1436 C CA . HIS A 1 182 ? -14.158 -6.676 0.738 1.00 87.69 182 HIS A CA 1
ATOM 1437 C C . HIS A 1 182 ? -12.825 -7.434 0.842 1.00 87.69 182 HIS A C 1
ATOM 1439 O O . HIS A 1 182 ? -11.781 -6.917 0.431 1.00 87.69 182 HIS A O 1
ATOM 1445 N N . GLN A 1 183 ? -12.868 -8.660 1.372 1.00 88.31 183 GLN A N 1
ATOM 1446 C CA . GLN A 1 183 ? -11.716 -9.522 1.654 1.00 88.31 183 GLN A CA 1
ATOM 1447 C C . GLN A 1 183 ? -10.771 -8.994 2.744 1.00 88.31 183 GLN A C 1
ATOM 1449 O O . GLN A 1 183 ? -9.636 -9.463 2.841 1.00 88.31 183 GLN A O 1
ATOM 1454 N N . ALA A 1 184 ? -11.196 -8.058 3.603 1.00 89.50 184 ALA A N 1
ATOM 1455 C CA . ALA A 1 184 ? -10.350 -7.532 4.682 1.00 89.50 184 ALA A CA 1
ATOM 1456 C C . ALA A 1 184 ? -9.731 -8.644 5.553 1.00 89.50 184 ALA A C 1
ATOM 1458 O O . ALA A 1 184 ? -8.554 -8.558 5.911 1.00 89.50 184 ALA A O 1
ATOM 1459 N N . ALA A 1 185 ? -10.481 -9.715 5.832 1.00 92.31 185 ALA A N 1
ATOM 1460 C CA . ALA A 1 185 ? -9.994 -10.857 6.604 1.00 92.31 185 ALA A CA 1
ATOM 1461 C C . ALA A 1 185 ? -8.851 -11.605 5.908 1.00 92.31 185 ALA A C 1
ATOM 1463 O O . ALA A 1 185 ? -7.811 -11.845 6.518 1.00 92.31 185 ALA A O 1
ATOM 1464 N N . GLU A 1 186 ? -8.991 -11.913 4.619 1.00 91.88 186 GLU A N 1
ATOM 1465 C CA . GLU A 1 186 ? -7.936 -12.565 3.833 1.00 91.88 186 GLU A CA 1
ATOM 1466 C C . GLU A 1 186 ? -6.714 -11.650 3.693 1.00 91.88 186 GLU A C 1
ATOM 1468 O O . GLU A 1 186 ? -5.573 -12.067 3.886 1.00 91.88 186 GLU A O 1
ATOM 1473 N N . LEU A 1 187 ? -6.950 -10.361 3.434 1.00 88.69 187 LEU A N 1
ATOM 1474 C CA . LEU A 1 187 ? -5.904 -9.359 3.257 1.00 88.69 187 LEU A CA 1
ATOM 1475 C C . LEU A 1 187 ? -5.151 -9.032 4.541 1.00 88.69 187 LEU A C 1
ATOM 1477 O O . LEU A 1 187 ? -4.113 -8.377 4.463 1.00 88.69 187 LEU A O 1
ATOM 1481 N N . THR A 1 188 ? -5.639 -9.432 5.711 1.00 91.38 188 THR A N 1
ATOM 1482 C CA . THR A 1 188 ? -5.009 -9.158 7.010 1.00 91.38 188 THR A CA 1
ATOM 1483 C C . THR A 1 188 ? -4.682 -10.422 7.793 1.00 91.38 188 THR A C 1
ATOM 1485 O O . THR A 1 188 ? -4.358 -10.329 8.975 1.00 91.38 188 THR A O 1
ATOM 1488 N N . ASP A 1 189 ? -4.720 -11.586 7.139 1.00 91.69 189 ASP A N 1
ATOM 1489 C CA . ASP A 1 189 ? -4.432 -12.881 7.760 1.00 91.69 189 ASP A CA 1
ATOM 1490 C C . ASP A 1 189 ? -5.325 -13.146 8.994 1.00 91.69 189 ASP A C 1
ATOM 1492 O O . ASP A 1 189 ? -4.883 -13.677 10.011 1.00 91.69 189 ASP A O 1
ATOM 1496 N N . GLY A 1 190 ? -6.591 -12.722 8.919 1.00 92.38 190 GLY A N 1
ATOM 1497 C CA . GLY A 1 190 ? -7.595 -12.862 9.976 1.00 92.38 190 GLY A CA 1
ATOM 1498 C C . GLY A 1 190 ? -7.522 -11.820 11.097 1.00 92.38 190 GLY A C 1
ATOM 1499 O O . GLY A 1 190 ? -8.304 -11.905 12.040 1.00 92.38 190 GLY A O 1
ATOM 1500 N N . LEU A 1 191 ? -6.619 -10.834 11.019 1.00 92.69 191 LEU A N 1
ATOM 1501 C CA . LEU A 1 191 ? -6.512 -9.775 12.032 1.00 92.69 191 LEU A CA 1
ATOM 1502 C C . LEU A 1 191 ? -7.754 -8.868 12.066 1.00 92.69 191 LEU A C 1
ATOM 1504 O O . LEU A 1 191 ? -8.098 -8.345 13.124 1.00 92.69 191 LEU A O 1
ATOM 1508 N N . VAL A 1 192 ? -8.401 -8.668 10.917 1.00 94.44 192 VAL A N 1
ATOM 1509 C CA . VAL A 1 192 ? -9.584 -7.816 10.754 1.00 94.44 192 VAL A CA 1
ATOM 1510 C C . VAL A 1 192 ? -10.741 -8.651 10.235 1.00 94.44 192 VAL A C 1
ATOM 1512 O O . VAL A 1 192 ? -10.581 -9.420 9.293 1.00 94.44 192 VAL A O 1
ATOM 1515 N N . GLN A 1 193 ? -11.915 -8.501 10.832 1.00 93.94 193 GLN A N 1
ATOM 1516 C CA . GLN A 1 193 ? -13.132 -9.163 10.379 1.00 93.94 193 GLN A CA 1
ATOM 1517 C C . GLN A 1 193 ? -13.845 -8.289 9.344 1.00 93.94 193 GLN A C 1
ATOM 1519 O O . GLN A 1 193 ? -14.045 -7.093 9.559 1.00 93.94 193 GLN A O 1
ATOM 1524 N N . GLU A 1 194 ? -14.233 -8.884 8.218 1.00 92.12 194 GLU A N 1
ATOM 1525 C CA . GLU A 1 194 ? -15.050 -8.200 7.215 1.00 92.12 194 GLU A CA 1
ATOM 1526 C C . GLU A 1 194 ? -16.490 -8.089 7.727 1.00 92.12 194 GLU A C 1
ATOM 1528 O O . GLU A 1 194 ? -17.152 -9.106 7.943 1.00 92.12 194 GLU A O 1
ATOM 1533 N N . VAL A 1 195 ? -16.977 -6.863 7.934 1.00 90.38 195 VAL A N 1
ATOM 1534 C CA . VAL A 1 195 ? -18.366 -6.606 8.333 1.00 90.38 195 VAL A CA 1
ATOM 1535 C C . VAL A 1 195 ? -18.914 -5.396 7.594 1.00 90.38 195 VAL A C 1
ATOM 1537 O O . VAL A 1 195 ? -18.272 -4.351 7.524 1.00 90.38 195 VAL A O 1
ATOM 1540 N N . ASN A 1 196 ? -20.137 -5.509 7.074 1.00 86.12 196 ASN A N 1
ATOM 1541 C CA . ASN A 1 196 ? -20.807 -4.392 6.423 1.00 86.12 196 ASN A CA 1
ATOM 1542 C C . ASN A 1 196 ? -21.231 -3.333 7.457 1.00 86.12 196 ASN A C 1
ATOM 1544 O O . ASN A 1 196 ? -22.279 -3.452 8.087 1.00 86.12 196 ASN A O 1
ATOM 1548 N N . LEU A 1 197 ? -20.423 -2.278 7.590 1.00 84.88 197 LEU A N 1
ATOM 1549 C CA . LEU A 1 197 ? -20.634 -1.183 8.546 1.00 84.88 197 LEU A CA 1
ATOM 1550 C C . LEU A 1 197 ? -21.793 -0.239 8.177 1.00 84.88 197 LEU A C 1
ATOM 1552 O O . LEU A 1 197 ? -22.106 0.670 8.942 1.00 84.88 197 LEU A O 1
ATOM 1556 N N . VAL A 1 198 ? -22.425 -0.431 7.014 1.00 85.69 198 VAL A N 1
ATOM 1557 C CA . VAL A 1 198 ? -23.634 0.308 6.610 1.00 85.69 198 VAL A CA 1
ATOM 1558 C C . VAL A 1 198 ? -24.899 -0.353 7.162 1.00 85.69 198 VAL A C 1
ATOM 1560 O O . VAL A 1 198 ? -25.946 0.285 7.255 1.00 85.69 198 VAL A O 1
ATOM 1563 N N . GLN A 1 199 ? -24.819 -1.634 7.523 1.00 84.06 199 GLN A N 1
ATOM 1564 C CA . GLN A 1 199 ? -25.938 -2.393 8.068 1.00 84.06 199 GLN A CA 1
ATOM 1565 C C . GLN A 1 199 ? -25.894 -2.420 9.597 1.00 84.06 199 GLN A C 1
ATOM 1567 O O . GLN A 1 199 ? -24.851 -2.219 10.218 1.00 84.06 199 GLN A O 1
ATOM 1572 N N . GLU A 1 200 ? -27.051 -2.665 10.212 1.00 82.81 200 GLU A N 1
ATOM 1573 C CA . GLU A 1 200 ? -27.144 -2.828 11.659 1.00 82.81 200 GLU A CA 1
ATOM 1574 C C . GLU A 1 200 ? -26.364 -4.073 12.098 1.00 82.81 200 GLU A C 1
ATOM 1576 O O . GLU A 1 200 ? -26.577 -5.177 11.593 1.00 82.81 200 GLU A O 1
ATOM 1581 N N . LEU A 1 201 ? -25.434 -3.878 13.031 1.00 77.00 201 LEU A N 1
ATOM 1582 C CA . LEU A 1 201 ? -24.531 -4.915 13.515 1.00 77.00 201 LEU A CA 1
ATOM 1583 C C . LEU A 1 201 ? -25.115 -5.537 14.782 1.00 77.00 201 LEU A C 1
ATOM 1585 O O . LEU A 1 201 ? -25.295 -4.853 15.789 1.00 77.00 201 LEU A O 1
ATOM 1589 N N . THR A 1 202 ? -25.396 -6.838 14.746 1.00 76.25 202 THR A N 1
ATOM 1590 C CA . THR A 1 202 ? -25.775 -7.596 15.944 1.00 76.25 202 THR A CA 1
ATOM 1591 C C . THR A 1 202 ? -24.564 -8.385 16.425 1.00 76.25 202 THR A C 1
ATOM 1593 O O . THR A 1 202 ? -24.118 -9.314 15.755 1.00 76.25 202 THR A O 1
ATOM 1596 N N . LEU A 1 203 ? -24.012 -7.983 17.568 1.00 63.81 203 LEU A N 1
ATOM 1597 C CA . LEU A 1 203 ? -22.963 -8.728 18.260 1.00 63.81 203 LEU A CA 1
ATOM 1598 C C . LEU A 1 203 ? -23.652 -9.759 19.166 1.00 63.81 203 LEU A C 1
ATOM 1600 O O . LEU A 1 203 ? -24.485 -9.374 19.989 1.00 63.81 203 LEU A O 1
ATOM 1604 N N . PHE A 1 204 ? -23.357 -11.045 18.962 1.00 52.47 204 PHE A N 1
ATOM 1605 C CA . PHE A 1 204 ? -23.877 -12.158 19.767 1.00 52.47 204 PHE A CA 1
ATOM 1606 C C . PHE A 1 204 ? -22.868 -12.586 20.829 1.00 52.47 204 PHE A C 1
ATOM 1608 O O . PHE A 1 204 ? -21.658 -12.589 20.507 1.00 52.47 204 PHE A O 1
#

Radius of gyration: 26.39 Å; chains: 1; bounding box: 64×36×74 Å

=== Feature glossary ===
Each block in this record encodes a different view of the same protein. In brief:

Predicted aligned error. PAE(i, j) answers: if I align the predicted and true structures on residue i, how far off (in Å) do I expect residue j to be? A block-diagonal PAE matrix with low values on the blocks and high values off-diagonal is the signature of a multi-domain protein with confidently predicted domains but uncertain inter-domain orientation.

Contact-map, Ramachandran, and PAE plots. Plot images: a contact map (which residues are close in 3D, as an N×N binary image), a Ramachandran scatter (backbone torsion angles, revealing secondary-structure composition at a glance), and — for AlphaFold structures — a PAE heatmap (pairwise prediction confidence).

Backbone torsions (φ/ψ). φ (phi) and ψ (psi) are the two rotatable backbone dihedrals per residue: φ is the C(i-1)–N–Cα–C torsion, ψ is the N–Cα–C–N(i+1) torsion, both in degrees on (−180°, 180°]. α-helical residues cluster near (−60°, −45°); β-strand residues near (−120°, +130°). A Ramachandran plot is simply a scatter of (φ, ψ) for every residue.

Foldseek 3Di. A 3Di character summarizes, for each residue, the relative orientation of the Cα frame of its nearest spatial neighbor. Because it encodes fold topology rather than chemistry, 3Di alignments detect remote structural similarity that sequence alignment misses.

Radius of gyration, Cα contacts, bounding box. Three whole-structure scalars: the radius of gyration (RMS distance of Cα from centroid, in Å), the count of Cα–Cα contacts (pairs closer than 8 Å and separated by more than four residues in sequence — i.e. tertiary, not local, contacts), and the bounding-box dimensions. Together they distinguish compact globular folds from extended fibres or disordered chains.

Sequence. Sequence gives the chain of amino acids in standard one-letter code (A=alanine, C=cysteine, …, Y=tyrosine), read N→C. It is the only feature that is directly encoded by the gene; all structural features are derived from the folded form of this sequence.

mmCIF coordinates. Atomic coordinates in PDBx/mmCIF format — the same representation the Protein Data Bank distributes. Each line of the _atom_site loop places one backbone atom in Cartesian space (units: ångströms, origin: arbitrary).

Secondary structure (3-state, P-SEA). Three-state secondary structure (P-SEA) collapses the eight DSSP classes into helix (a), strand (b), and coil (c). P-SEA assigns these from Cα geometry alone — distances and angles — without requiring backbone oxygens, so it works on any Cα trace.

InterPro / GO / CATH / organism. Functional annotations link the protein to curated databases. InterPro entries identify conserved domains and families by matching the sequence against member-database signatures (Pfam, PROSITE, CDD, …). Gene Ontology (GO) terms describe molecular function, biological process, and cellular component in a controlled vocabulary. CATH places the structure in a hierarchical fold classification (Class/Architecture/Topology/Homologous-superfamily). The organism is the source species.

B-factor. B-factor (Debye–Waller factor) reflects atomic displacement in the crystal lattice. It is an experimental observable (units Å²), not a prediction; low values mean the atom is pinned down, high values mean it moves or is heterogeneous across the crystal.

Rendered structure images. Structure images are PyMOL renders from six orthogonal camera directions. Cartoon representation draws helices as coils and strands as arrows; sticks shows the backbone as bonds; surface shows the solvent-excluded envelope. Rainbow coloring maps sequence position to hue (blue→red, N→C); chain coloring assigns a distinct color per polypeptide.

Solvent-accessible surface area. Solvent-accessible surface area (SASA) is the area in Å² traced out by the centre of a 1.4 Å probe sphere (a water molecule) rolled over the protein's van der Waals surface (Shrake–Rupley / Lee–Richards construction). Buried residues have near-zero SASA; fully exposed residues can exceed 200 Å². The total SASA scales roughly with the number of surface residues.

Secondary structure (8-state, DSSP). The SS8 string is DSSP's per-residue secondary-structure call. α-helix (H) means an i→i+4 H-bond ladder; β-strand (E) means the residue participates in a β-sheet; 3₁₀ (G) and π (I) are tighter and wider helices; T/S are tu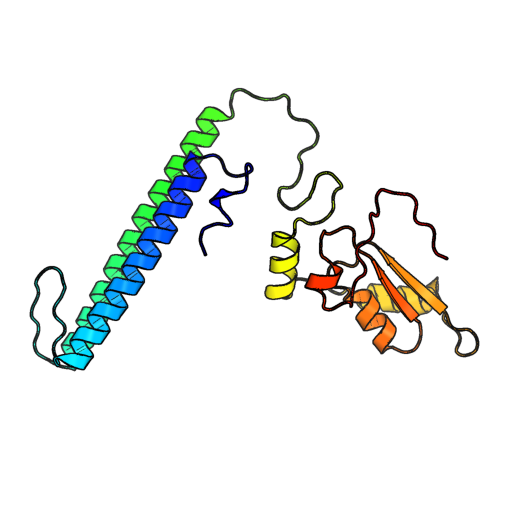rns/bends; '-' is loop.

pLDDT. For AlphaFold models, the B-factor field carries pLDDT — the model's own estimate of local accuracy on a 0–100 scale. Regions with pLDDT<50 should be treated as essentially unmodeled; they often correspond to intrinsically disordered segments.

Nearest PDB structures. Nearest PDB neighbors are the top structural matches found by Foldseek when searching this structure against the entire Protein Data Bank. Each hit reports a TM-score (0 to 1; >0.5 almost always implies the same fold) and an E-value. These are *structural* homologs — they may share no detectable sequence similarity.